Protein AF-A0A3P7Y028-F1 (afdb_monomer)

Secondary structure (DSSP, 8-state):
--------S--EEEEEEE--TTS---TT--S----HHHHH-S--SPPPEEEEEE--TTS------SSSEEEEEEEEE--B-----HHHHTTSTTHHHHB-EEEEEEEETTEEEEEEEE-BTTB-----TT-TT---S------PPTT------SSS----------TTT------TT------

Solvent-accessible surface area (backbone atoms only — not comparable to full-atom values): 12559 Å² total; per-residue (Å²): 128,88,88,64,77,42,71,97,65,101,61,51,73,76,47,73,49,75,57,54,82,93,54,77,58,59,93,43,48,77,86,68,91,62,58,64,55,80,76,70,44,79,88,61,99,67,80,48,72,51,74,44,75,50,78,56,96,90,54,83,88,76,85,73,79,44,60,77,64,50,77,77,44,82,48,79,42,86,56,47,47,56,64,71,52,67,80,47,41,78,70,37,82,19,46,72,66,49,14,20,28,39,37,36,32,29,44,34,97,91,43,81,44,78,50,74,52,66,29,21,56,97,49,41,76,62,81,47,88,92,44,80,83,62,78,54,76,67,82,86,83,77,84,76,58,96,85,61,86,90,79,84,79,95,63,96,84,87,86,86,90,84,82,90,71,61,81,92,75,67,76,83,92,73,59,92,91,60,88,82,76,94,128

Foldseek 3Di:
DPQDQAFPFPFDWPDKDFQDLVDNDPFQQPDDDDNVCVVFPPDDVDTDMDIDTDADVVTDPDGDHSGDWDFDDKDWDAADAAAPPPVVSVVDRNPQVRFTKMWTWTADPVGIDIDMDTHHDVRFADDDPVCNVDGTPDPDPPDDDVQDDPDDDPDDDDDDDDDDDDPVPDDDPDDPPDDDDRD

pLDDT: mean 76.85, std 17.97, range [31.28, 94.62]

Organism: NCBI:txid31246

Mean predicted aligned error: 11.72 Å

Nearest PDB structures (foldseek):
  7cnz-assembly2_G  TM=7.396E-01  e=1.948E-06  Escherichia coli K-12
  7cnz-assembly2_E  TM=7.375E-01  e=3.305E-06  Escherichia coli K-12
  6a78-assembly1_A  TM=4.111E-01  e=2.920E+00  Homo sapiens
  3gyx-assembly6_L  TM=2.305E-01  e=1.623E+00  Megalodesulfovibrio gigas
  4uow-assembly1_Z  TM=3.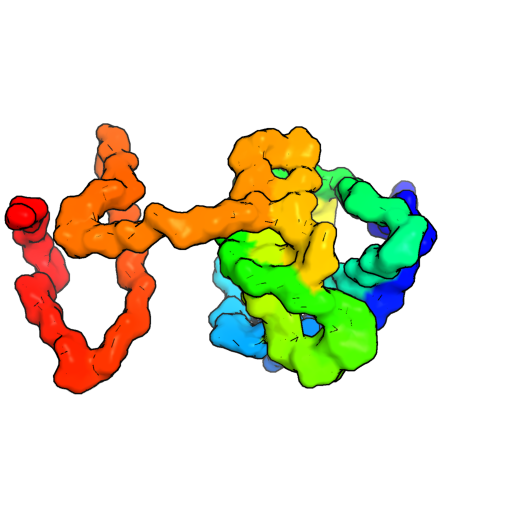861E-01  e=8.920E+00  Homo sapiens

InterPro domains:
  IPR003817 Phosphatidylserine decarboxylase-related [PF02666] (4-181)
  IPR003817 Phosphatidylserine decarboxylase-related [PTHR10067] (10-181)
  IPR033177 Phosphatidylserine decarboxylase, bacterial/eukaryotic [TIGR00163] (3-181)

Sequence (183 aa):
MKDILSIPFNNRILHCGPINSKNAVLEQIKGVRYSLDEFLGPKSDCTLYQCVIYLAPGDYHRFHSPVEWSPTVRRHFPGRLLSVRPNIAGRLPGLYTINERVVYLGEWDHGLMSFAAVGAFGVGNIHVNIDPTLITNKKEDNALQKGDELGCFRLGSTVVLVFEAPTNKLKWCVKPGQRVKLV

Radius of gyration: 20.13 Å; Cα contacts (8 Å, |Δi|>4): 208; chains: 1; bounding box: 44×40×62 Å

Structure (mmCIF, N/CA/C/O backbone):
data_AF-A0A3P7Y028-F1
#
_entry.id   AF-A0A3P7Y028-F1
#
loop_
_atom_site.group_PDB
_atom_site.id
_atom_site.type_symbol
_atom_site.label_atom_id
_atom_site.label_alt_id
_atom_site.label_comp_id
_atom_site.label_asym_id
_atom_site.label_entity_id
_atom_site.label_seq_id
_atom_site.pdbx_PDB_ins_code
_atom_site.Cartn_x
_atom_site.Cartn_y
_atom_site.Cartn_z
_atom_site.occupancy
_atom_site.B_iso_or_equiv
_atom_site.auth_seq_id
_atom_site.auth_comp_id
_atom_site.auth_asym_id
_atom_site.auth_atom_id
_atom_site.pdbx_PDB_model_num
ATOM 1 N N . MET A 1 1 ? -9.990 -7.873 29.769 1.00 36.53 1 MET A N 1
ATOM 2 C CA . MET A 1 1 ? -8.693 -8.475 29.383 1.00 36.53 1 MET A CA 1
ATOM 3 C C . MET A 1 1 ? -7.869 -7.330 28.807 1.00 36.53 1 MET A C 1
ATOM 5 O O . MET A 1 1 ? -8.483 -6.435 28.254 1.00 36.53 1 MET A O 1
ATOM 9 N N . LYS A 1 2 ? -6.562 -7.213 29.072 1.00 37.03 2 LYS A N 1
ATOM 10 C CA . LYS A 1 2 ? -5.799 -6.057 28.566 1.00 37.03 2 LYS A CA 1
ATOM 11 C C . LYS A 1 2 ? -5.524 -6.284 27.079 1.00 37.03 2 LYS A C 1
ATOM 13 O O . LYS A 1 2 ? -4.686 -7.125 26.768 1.00 37.03 2 LYS A O 1
ATOM 18 N N . ASP A 1 3 ? -6.210 -5.543 26.217 1.00 44.12 3 ASP A N 1
ATOM 19 C CA . ASP A 1 3 ? -6.027 -5.549 24.761 1.00 44.12 3 ASP A CA 1
ATOM 20 C C . ASP A 1 3 ? -4.687 -4.882 24.420 1.00 44.12 3 ASP A C 1
ATOM 22 O O . ASP A 1 3 ? -4.587 -3.708 24.066 1.00 44.12 3 ASP A O 1
ATOM 26 N N . ILE A 1 4 ? -3.601 -5.612 24.673 1.00 50.59 4 ILE A N 1
ATOM 27 C CA . ILE A 1 4 ? -2.238 -5.166 24.405 1.00 50.59 4 ILE A CA 1
ATOM 28 C C . ILE A 1 4 ? -1.924 -5.566 22.975 1.00 50.59 4 ILE A C 1
ATOM 30 O O . ILE A 1 4 ? -1.898 -6.753 22.654 1.00 50.59 4 ILE A O 1
ATOM 34 N N . LEU A 1 5 ? -1.632 -4.570 22.142 1.00 55.84 5 LEU A N 1
ATOM 35 C CA . LEU A 1 5 ? -1.036 -4.779 20.832 1.00 55.84 5 LEU A CA 1
ATOM 36 C C . LEU A 1 5 ? 0.274 -5.553 21.023 1.00 55.84 5 LEU A C 1
ATOM 38 O O . LEU A 1 5 ? 1.279 -5.006 21.485 1.00 55.84 5 LEU A O 1
ATOM 42 N N . SER A 1 6 ? 0.242 -6.854 20.750 1.00 53.09 6 SER A N 1
ATOM 43 C CA . SER A 1 6 ? 1.402 -7.713 20.929 1.00 53.09 6 SER A CA 1
ATOM 44 C C . SER A 1 6 ? 2.262 -7.595 19.680 1.00 53.09 6 SER A C 1
ATOM 46 O O . SER A 1 6 ? 1.819 -7.895 18.579 1.00 53.09 6 SER A O 1
ATOM 48 N N . ILE A 1 7 ? 3.488 -7.101 19.824 1.00 59.09 7 ILE A N 1
ATOM 49 C CA . ILE A 1 7 ? 4.490 -7.157 18.757 1.00 59.09 7 ILE A CA 1
ATOM 50 C C . ILE A 1 7 ? 5.332 -8.387 19.087 1.00 59.09 7 ILE A C 1
ATOM 52 O O . ILE A 1 7 ? 6.142 -8.309 20.009 1.00 59.09 7 ILE A O 1
ATOM 56 N N . PRO A 1 8 ? 5.144 -9.540 18.423 1.00 50.47 8 PRO A N 1
ATOM 57 C CA . PRO A 1 8 ? 5.687 -10.794 18.934 1.00 50.47 8 PRO A CA 1
ATOM 58 C C . PRO A 1 8 ? 7.193 -10.988 18.650 1.00 50.47 8 PRO A C 1
ATOM 60 O O . PRO A 1 8 ? 7.632 -12.119 18.473 1.00 50.47 8 PRO A O 1
ATOM 63 N N . PHE A 1 9 ? 8.003 -9.913 18.621 1.00 55.44 9 PHE A N 1
ATOM 64 C CA . PHE A 1 9 ? 9.429 -9.955 18.249 1.00 55.44 9 PHE A CA 1
ATOM 65 C C . PHE A 1 9 ? 10.316 -8.952 18.999 1.00 55.44 9 PHE A C 1
ATOM 67 O O . PHE A 1 9 ? 9.908 -7.828 19.285 1.00 55.44 9 PHE A O 1
ATOM 74 N N . ASN A 1 10 ? 11.585 -9.331 19.191 1.00 48.53 10 ASN A N 1
ATOM 75 C CA . ASN A 1 10 ? 12.669 -8.477 19.693 1.00 48.53 10 ASN A CA 1
ATOM 76 C C . ASN A 1 10 ? 13.228 -7.571 18.581 1.00 48.53 10 ASN A C 1
ATOM 78 O O . ASN A 1 10 ? 14.387 -7.699 18.199 1.00 48.53 10 ASN A O 1
ATOM 82 N N . ASN A 1 11 ? 12.403 -6.675 18.040 1.00 61.69 11 ASN A N 1
ATOM 83 C CA . ASN A 1 11 ? 12.810 -5.760 16.969 1.00 61.69 11 ASN A CA 1
ATOM 84 C C . ASN A 1 11 ? 12.888 -4.313 17.461 1.00 61.69 11 ASN A C 1
ATOM 86 O O . ASN A 1 11 ? 12.310 -3.937 18.484 1.00 61.69 11 ASN A O 1
ATOM 90 N N . ARG A 1 12 ? 13.580 -3.460 16.701 1.00 65.12 12 ARG A N 1
ATOM 91 C CA . ARG A 1 12 ? 13.717 -2.041 17.037 1.00 65.12 12 ARG A CA 1
ATOM 92 C C . ARG A 1 12 ? 12.499 -1.245 16.555 1.00 65.12 12 ARG A C 1
ATOM 94 O O . ARG A 1 12 ? 12.320 -1.043 15.353 1.00 65.12 12 ARG A O 1
ATOM 101 N N . ILE A 1 13 ? 11.704 -0.731 17.496 1.00 71.25 13 ILE A N 1
ATOM 102 C CA . ILE A 1 13 ? 10.678 0.287 17.219 1.00 71.25 13 ILE A CA 1
ATOM 103 C C . ILE A 1 13 ? 11.395 1.590 16.844 1.00 71.25 13 ILE A C 1
ATOM 105 O O . ILE A 1 13 ? 12.206 2.103 17.616 1.00 71.25 13 ILE A O 1
ATOM 109 N N . LEU A 1 14 ? 11.129 2.111 15.646 1.00 60.62 14 LEU A N 1
ATOM 110 C CA . LEU A 1 14 ? 11.665 3.396 15.191 1.00 60.62 14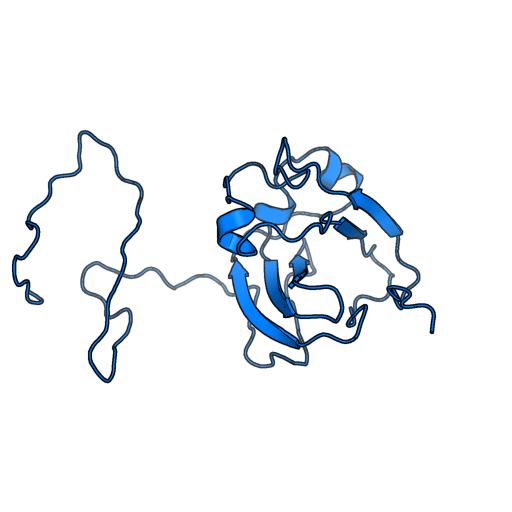 LEU A CA 1
ATOM 111 C C . LEU A 1 14 ? 10.782 4.566 15.620 1.00 60.62 14 LEU A C 1
ATOM 113 O O . LEU A 1 14 ? 11.299 5.620 15.978 1.00 60.62 14 LEU A O 1
ATOM 117 N N . HIS A 1 15 ? 9.463 4.382 15.571 1.00 63.94 15 HIS A N 1
ATOM 118 C CA . HIS A 1 15 ? 8.481 5.401 15.927 1.00 63.94 15 HIS A CA 1
ATOM 119 C C . HIS A 1 15 ? 7.173 4.739 16.372 1.00 63.94 15 HIS A C 1
ATOM 121 O O . HIS A 1 15 ? 6.751 3.763 15.754 1.00 63.94 15 HIS A O 1
ATOM 127 N N . CYS A 1 16 ? 6.526 5.278 17.407 1.00 73.62 16 CYS A N 1
ATOM 128 C CA . CYS A 1 16 ? 5.174 4.907 17.826 1.00 73.62 16 CYS A CA 1
ATOM 129 C C . CYS A 1 16 ? 4.465 6.138 18.408 1.00 73.62 16 CYS A C 1
ATOM 131 O O . CYS A 1 16 ? 5.048 6.831 19.244 1.00 73.62 16 CYS A O 1
ATOM 133 N N . GLY A 1 17 ? 3.236 6.427 17.980 1.00 70.38 17 GLY A N 1
ATOM 134 C CA . GLY A 1 17 ? 2.493 7.581 18.490 1.00 70.38 17 GLY A CA 1
ATOM 135 C C . GLY A 1 17 ? 1.242 7.946 17.687 1.00 70.38 17 GLY A C 1
ATOM 136 O O . GLY A 1 17 ? 0.980 7.336 16.645 1.00 70.38 17 GLY A O 1
ATOM 137 N N . PRO A 1 18 ? 0.452 8.919 18.181 1.00 67.44 18 PRO A N 1
ATOM 138 C CA . PRO A 1 18 ? -0.747 9.392 17.504 1.00 67.44 18 PRO A CA 1
ATOM 139 C C . PRO A 1 18 ? -0.407 10.200 16.240 1.00 67.44 18 PRO A C 1
ATOM 141 O O . PRO A 1 18 ? 0.552 10.972 16.217 1.00 67.44 18 PRO A O 1
ATOM 144 N N . ILE A 1 19 ? -1.226 10.072 15.199 1.00 63.94 19 ILE A N 1
ATOM 145 C CA . ILE A 1 19 ? -1.158 10.871 13.974 1.00 63.94 19 ILE A CA 1
ATOM 146 C C . ILE A 1 19 ? -1.961 12.154 14.199 1.00 63.94 19 ILE A C 1
ATOM 148 O O . ILE A 1 19 ? -3.142 12.116 14.540 1.00 63.94 19 ILE A O 1
ATOM 152 N N . ASN A 1 20 ? -1.330 13.309 13.996 1.00 57.78 20 ASN A N 1
ATOM 153 C CA . ASN A 1 20 ? -1.987 14.600 14.179 1.00 57.78 20 ASN A CA 1
ATOM 154 C C . ASN A 1 20 ? -2.985 14.882 13.040 1.00 57.78 20 ASN A C 1
ATOM 156 O O . ASN A 1 20 ? -2.590 15.153 11.908 1.00 57.78 20 ASN A O 1
ATOM 160 N N . SER A 1 21 ? -4.282 14.903 13.355 1.00 49.41 21 SER A N 1
ATOM 161 C CA . SER A 1 21 ? -5.381 15.104 12.398 1.00 49.41 21 SER A CA 1
ATOM 162 C C . SER A 1 21 ? -5.350 16.456 11.668 1.00 49.41 21 SER A C 1
ATOM 164 O O . SER A 1 21 ? -5.976 16.595 10.622 1.00 49.41 21 SER A O 1
ATOM 166 N N . LYS A 1 22 ? -4.624 17.463 12.182 1.00 43.38 22 LYS A N 1
ATOM 167 C CA . LYS A 1 22 ? -4.476 18.779 11.524 1.00 43.38 22 LYS A CA 1
ATOM 168 C C . LYS A 1 22 ? -3.434 18.781 10.403 1.00 43.38 22 LYS A C 1
ATOM 170 O O . LYS A 1 22 ? -3.479 19.648 9.540 1.00 43.38 22 LYS A O 1
ATOM 175 N N . ASN A 1 23 ? -2.533 17.801 10.404 1.00 44.84 23 ASN A N 1
ATOM 176 C CA . ASN A 1 23 ? -1.526 17.564 9.380 1.00 44.84 23 ASN A CA 1
ATOM 177 C C . ASN A 1 23 ? -1.505 16.058 9.124 1.00 44.84 23 ASN A C 1
ATOM 179 O O . ASN A 1 23 ? -0.619 15.391 9.647 1.00 44.84 23 ASN A O 1
ATOM 183 N N . ALA A 1 24 ? -2.472 15.539 8.354 1.00 45.28 24 ALA A N 1
ATOM 184 C CA . ALA A 1 24 ? -2.594 14.137 7.915 1.00 45.28 24 ALA A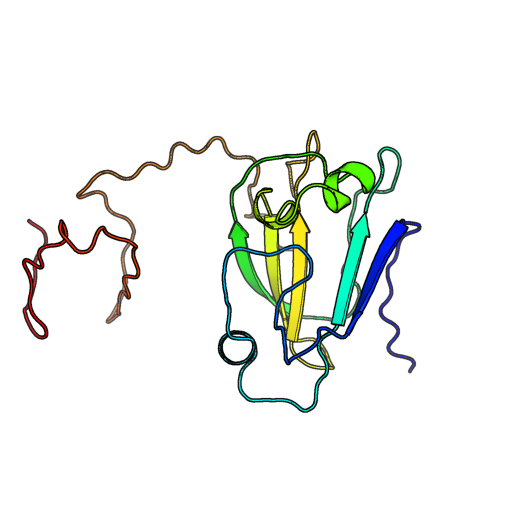 CA 1
ATOM 185 C C . ALA A 1 24 ? -1.411 13.674 7.027 1.00 45.28 24 ALA A C 1
ATOM 187 O O . ALA A 1 24 ? -1.563 13.104 5.950 1.00 45.28 24 ALA A O 1
ATOM 188 N N . VAL A 1 25 ? -0.201 13.994 7.460 1.00 41.12 25 VAL A N 1
ATOM 189 C CA . VAL A 1 25 ? 1.082 13.646 6.902 1.00 41.12 25 VAL A CA 1
ATOM 190 C C . VAL A 1 25 ? 1.561 12.509 7.783 1.00 41.12 25 VAL A C 1
ATOM 192 O O . VAL A 1 25 ? 2.031 12.732 8.896 1.00 41.12 25 VAL A O 1
ATOM 195 N N . LEU A 1 26 ? 1.427 11.284 7.282 1.00 50.31 26 LEU A N 1
ATOM 196 C CA . LEU A 1 26 ? 2.254 10.183 7.761 1.00 50.31 26 LEU A CA 1
ATOM 197 C C . LEU A 1 26 ? 3.698 10.671 7.637 1.00 50.31 26 LEU A C 1
ATOM 199 O O . LEU A 1 26 ? 4.139 11.013 6.532 1.00 50.31 26 LEU A O 1
ATOM 203 N N . GLU A 1 27 ? 4.399 10.823 8.761 1.00 46.31 27 GLU A N 1
ATOM 204 C CA . GLU A 1 27 ? 5.791 11.259 8.750 1.00 46.31 27 GLU A CA 1
ATOM 205 C C . GLU A 1 27 ? 6.561 10.301 7.827 1.00 46.31 27 GLU A C 1
ATOM 207 O O . GLU A 1 27 ? 6.694 9.116 8.107 1.00 46.31 27 GLU A O 1
ATOM 212 N N . GLN A 1 28 ? 7.006 10.836 6.682 1.00 37.22 28 GLN A N 1
ATOM 213 C CA . GLN A 1 28 ? 7.662 10.163 5.547 1.00 37.22 28 GLN A CA 1
ATOM 214 C C . GLN A 1 28 ? 6.811 9.629 4.378 1.00 37.22 28 GLN A C 1
ATOM 216 O O . GLN A 1 28 ? 7.367 8.958 3.516 1.00 37.22 28 GLN A O 1
ATOM 221 N N . ILE A 1 29 ? 5.545 10.015 4.218 1.00 36.56 29 ILE A N 1
ATOM 222 C CA . ILE A 1 29 ? 4.779 9.809 2.967 1.00 36.56 29 ILE A CA 1
ATOM 223 C C . ILE A 1 29 ? 4.408 11.180 2.385 1.00 36.56 29 ILE A C 1
ATOM 225 O O . ILE A 1 29 ? 3.250 11.585 2.341 1.00 36.56 29 ILE A O 1
ATOM 229 N N . LYS A 1 30 ? 5.413 11.961 1.966 1.00 32.62 30 LYS A N 1
ATOM 230 C CA . LYS A 1 30 ? 5.171 13.208 1.223 1.00 32.62 30 LYS A CA 1
ATOM 231 C C . LYS A 1 30 ? 5.001 12.878 -0.257 1.00 32.62 30 LYS A C 1
ATOM 233 O O . LYS A 1 30 ? 5.988 12.658 -0.948 1.00 32.62 30 LYS A O 1
ATOM 238 N N . GLY A 1 31 ? 3.756 12.868 -0.729 1.00 31.28 31 GLY A N 1
ATOM 239 C CA . GLY A 1 31 ? 3.468 12.832 -2.165 1.00 31.28 31 GLY A CA 1
ATOM 240 C C . GLY A 1 31 ? 1.995 12.696 -2.538 1.00 31.28 31 GLY A C 1
ATOM 241 O O . GLY A 1 31 ? 1.594 13.218 -3.568 1.00 31.28 31 GLY A O 1
ATOM 242 N N . VAL A 1 32 ? 1.168 12.077 -1.691 1.00 32.38 32 VAL A N 1
ATOM 243 C CA . VAL A 1 32 ? -0.275 11.963 -1.941 1.00 32.38 32 VAL A CA 1
ATOM 244 C C . VAL A 1 32 ? -1.030 12.452 -0.715 1.00 32.38 32 VAL A C 1
ATOM 246 O O . VAL A 1 32 ? -0.845 11.937 0.386 1.00 32.38 32 VAL A O 1
ATOM 249 N N . ARG A 1 33 ? -1.852 13.486 -0.902 1.00 34.97 33 ARG A N 1
ATOM 250 C CA . ARG A 1 33 ? -2.823 13.931 0.097 1.00 34.97 33 ARG A CA 1
ATOM 251 C C . ARG A 1 33 ? -3.999 12.963 0.018 1.00 34.97 33 ARG A C 1
ATOM 253 O O . ARG A 1 33 ? -4.769 13.046 -0.928 1.00 34.97 33 ARG A O 1
ATOM 260 N N . TYR A 1 34 ? -4.120 12.043 0.968 1.00 37.78 34 TYR A N 1
ATOM 261 C CA . TYR A 1 34 ? -5.385 11.347 1.181 1.00 37.78 34 TYR A CA 1
ATOM 262 C C . TYR A 1 34 ? -6.153 12.097 2.260 1.00 37.78 34 TYR A C 1
ATOM 264 O O . TYR A 1 34 ? -5.586 12.435 3.302 1.00 37.78 34 TYR A O 1
ATOM 272 N N . SER A 1 35 ? -7.434 12.360 2.016 1.00 41.62 35 SER A N 1
ATOM 273 C CA . SER A 1 35 ? -8.337 12.667 3.113 1.00 41.62 35 SER A CA 1
ATOM 274 C C . SER A 1 35 ? -8.475 11.396 3.950 1.00 41.62 35 SER A C 1
ATOM 276 O O . SER A 1 35 ? -8.920 10.366 3.445 1.00 41.62 35 SER A O 1
ATOM 278 N N . LEU A 1 36 ? -8.060 11.443 5.218 1.00 47.25 36 LEU A N 1
ATOM 279 C CA . LEU A 1 36 ? -8.308 10.352 6.166 1.00 47.25 36 LEU A CA 1
ATOM 280 C C . LEU A 1 36 ? -9.808 10.029 6.251 1.00 47.25 36 LEU A C 1
ATOM 282 O O . LEU A 1 36 ? -10.155 8.864 6.415 1.00 47.25 36 LEU A O 1
ATOM 286 N N . ASP A 1 37 ? -10.673 11.024 6.028 1.00 39.94 37 ASP A N 1
ATOM 287 C CA . ASP A 1 37 ? -12.131 10.868 6.011 1.00 39.94 37 ASP A CA 1
ATOM 288 C C . ASP A 1 37 ? -12.620 10.019 4.814 1.00 39.94 37 ASP A C 1
ATOM 290 O O . ASP A 1 37 ? -13.575 9.259 4.943 1.00 39.94 37 ASP A O 1
ATOM 294 N N . GLU A 1 38 ? -11.951 10.086 3.653 1.00 41.47 38 GLU A N 1
ATOM 295 C CA . GLU A 1 38 ? -12.267 9.235 2.484 1.00 41.47 38 GLU A CA 1
ATOM 296 C C . GLU A 1 38 ? -11.749 7.801 2.641 1.00 41.47 38 GLU A C 1
ATOM 298 O O . GLU A 1 38 ? -12.259 6.877 2.009 1.00 41.47 38 GLU A O 1
ATOM 303 N N . PHE A 1 39 ? -10.716 7.609 3.460 1.00 40.00 39 PHE A N 1
ATOM 304 C CA . PHE A 1 39 ? -10.106 6.305 3.682 1.00 40.00 39 PHE A CA 1
ATOM 305 C C . PHE A 1 39 ? -10.745 5.534 4.839 1.00 40.00 39 PHE A C 1
ATOM 307 O O . PHE A 1 39 ? -10.780 4.306 4.797 1.00 40.00 39 PHE A O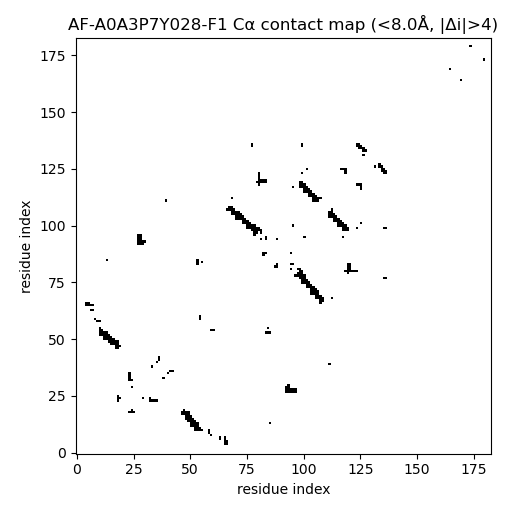 1
ATOM 314 N N . LEU A 1 40 ? -11.228 6.248 5.859 1.00 47.12 40 LEU A N 1
ATOM 315 C CA . LEU A 1 40 ? -11.692 5.669 7.119 1.00 47.12 40 LEU A CA 1
ATOM 316 C C . LEU A 1 40 ? -13.199 5.830 7.370 1.00 47.12 40 LEU A C 1
ATOM 318 O O . LEU A 1 40 ? -13.712 5.255 8.326 1.00 47.12 40 LEU A O 1
ATOM 322 N N . GLY A 1 41 ? -13.917 6.572 6.521 1.00 39.81 41 GLY A N 1
ATOM 323 C CA . GLY A 1 41 ? -15.326 6.891 6.750 1.00 39.81 41 GLY A CA 1
ATOM 324 C C . GLY A 1 41 ? -15.517 8.034 7.762 1.00 39.81 41 GLY A C 1
ATOM 325 O O . GLY A 1 41 ? -14.545 8.659 8.193 1.00 39.81 41 GLY A O 1
ATOM 326 N N . PRO A 1 42 ? -16.775 8.378 8.105 1.00 41.28 42 PRO A N 1
ATOM 327 C CA . PRO A 1 42 ? -17.080 9.537 8.940 1.00 41.28 42 PRO A CA 1
ATOM 328 C C . PRO A 1 42 ? -16.395 9.450 10.307 1.00 41.28 42 PRO A C 1
ATOM 330 O O . PRO A 1 42 ? -16.321 8.378 10.900 1.00 41.28 42 PRO A O 1
ATOM 333 N N . LYS A 1 43 ? -15.928 10.610 10.791 1.00 48.06 43 LYS A N 1
ATOM 334 C CA . LYS A 1 43 ? -15.232 10.816 12.071 1.00 48.06 43 LYS A CA 1
ATOM 335 C C . LYS A 1 43 ? -15.769 9.929 13.200 1.00 48.06 43 LYS A C 1
ATOM 337 O O . LYS A 1 43 ? -16.743 10.274 13.863 1.00 48.06 43 LYS A O 1
ATOM 342 N N . SER A 1 44 ? -15.069 8.835 13.461 1.00 52.09 44 SER A N 1
ATOM 343 C CA . SER A 1 44 ? -15.035 8.208 14.776 1.00 52.09 44 SER A CA 1
ATOM 344 C C . SER A 1 44 ? -14.215 9.093 15.720 1.00 52.09 44 SER A C 1
ATOM 346 O O . SER A 1 44 ? -13.210 9.655 15.280 1.00 52.09 44 SER A O 1
ATOM 348 N N . ASP A 1 45 ? -14.544 9.152 17.013 1.00 58.75 45 ASP A N 1
ATOM 349 C CA . ASP A 1 45 ? -13.728 9.786 18.076 1.00 58.75 45 ASP A CA 1
ATOM 350 C C . ASP A 1 45 ? -12.355 9.097 18.302 1.00 58.75 45 ASP A C 1
ATOM 352 O O . ASP A 1 45 ? -11.715 9.221 19.347 1.00 58.75 45 ASP A O 1
ATOM 356 N N . CYS A 1 46 ? -11.875 8.342 17.316 1.00 60.94 46 CYS A N 1
ATOM 357 C CA . CYS A 1 46 ? -10.657 7.560 17.366 1.00 60.94 46 CYS A CA 1
ATOM 358 C C . CYS A 1 46 ? -9.455 8.409 16.944 1.00 60.94 46 CYS A C 1
ATOM 360 O O . CYS A 1 46 ? -9.415 9.006 15.867 1.00 60.94 46 CYS A O 1
ATOM 362 N N . THR A 1 47 ? -8.427 8.415 17.790 1.00 68.88 47 THR A N 1
ATOM 363 C CA . THR A 1 47 ? -7.099 8.899 17.407 1.00 68.88 47 THR A CA 1
ATOM 364 C C . THR A 1 47 ? -6.407 7.814 16.594 1.00 68.88 47 THR A C 1
ATOM 366 O O . THR A 1 47 ? -6.385 6.654 16.997 1.00 68.88 47 THR A O 1
ATOM 369 N N . LEU A 1 48 ? -5.830 8.179 15.452 1.00 72.44 48 LEU A N 1
ATOM 370 C CA . LEU A 1 48 ? -5.028 7.244 14.671 1.00 72.44 48 LEU A CA 1
ATOM 371 C C . LEU A 1 48 ? -3.650 7.104 15.286 1.00 72.44 48 LEU A C 1
ATOM 373 O O . LEU A 1 48 ? -3.061 8.098 15.692 1.00 72.44 48 LEU A O 1
ATOM 377 N N . TYR A 1 49 ? -3.116 5.892 15.286 1.00 79.44 49 TYR A N 1
ATOM 378 C CA . TYR A 1 49 ? -1.766 5.609 15.750 1.00 79.44 49 TYR A CA 1
ATOM 379 C C . TYR A 1 49 ? -0.958 4.973 14.628 1.00 79.44 49 TYR A C 1
ATOM 381 O O . TYR A 1 49 ? -1.493 4.250 13.788 1.00 79.44 49 TYR A O 1
ATOM 389 N N . GLN A 1 50 ? 0.344 5.227 14.632 1.00 80.44 50 GLN A N 1
ATOM 390 C CA . GLN A 1 50 ? 1.295 4.552 13.758 1.00 80.44 50 GLN A CA 1
ATOM 391 C C . GLN A 1 50 ? 2.402 3.906 14.584 1.00 80.44 50 GLN A C 1
ATOM 393 O O . GLN A 1 50 ? 2.806 4.442 15.613 1.00 80.44 50 GLN A O 1
ATOM 398 N N . CYS A 1 51 ? 2.914 2.776 14.100 1.00 82.50 51 CYS A N 1
ATOM 399 C CA . CYS A 1 51 ? 4.104 2.122 14.625 1.00 82.50 51 CYS A CA 1
ATOM 400 C C . CYS A 1 51 ? 4.987 1.693 13.450 1.00 82.50 51 CYS A C 1
ATOM 402 O O . CYS A 1 51 ? 4.528 0.990 12.550 1.00 82.50 51 CYS A O 1
ATOM 404 N N . VAL A 1 52 ? 6.245 2.129 13.448 1.00 83.69 52 VAL A N 1
ATOM 405 C CA . VAL A 1 52 ? 7.234 1.770 12.425 1.00 83.69 52 VAL A CA 1
ATOM 406 C C . VAL A 1 52 ? 8.294 0.890 13.069 1.00 83.69 52 VAL A C 1
ATOM 408 O O . VAL A 1 52 ? 8.989 1.317 13.992 1.00 83.69 52 VAL A O 1
ATOM 411 N N . ILE A 1 53 ? 8.428 -0.335 12.567 1.00 85.50 53 ILE A N 1
ATOM 412 C CA . ILE A 1 53 ? 9.359 -1.343 13.081 1.00 85.50 53 ILE A CA 1
ATOM 413 C C . ILE A 1 53 ? 10.419 -1.605 12.015 1.00 85.50 53 ILE A C 1
ATOM 415 O O . ILE A 1 53 ? 10.093 -1.886 10.863 1.00 85.50 53 ILE A O 1
ATOM 419 N N . TYR A 1 54 ? 11.691 -1.515 12.398 1.00 88.06 54 TYR A N 1
ATOM 420 C CA . TYR A 1 54 ? 12.811 -1.854 11.526 1.00 88.06 54 TYR A CA 1
ATOM 421 C C . TYR A 1 54 ? 13.394 -3.210 11.909 1.00 88.06 54 TYR A C 1
ATOM 423 O O . TYR A 1 54 ? 13.699 -3.447 13.078 1.00 88.06 54 TYR A O 1
ATOM 431 N N . LEU A 1 55 ? 13.557 -4.065 10.898 1.00 87.56 55 LEU A N 1
ATOM 432 C CA . LEU A 1 55 ? 14.169 -5.388 10.996 1.00 87.56 55 LEU A CA 1
ATOM 433 C C . LEU A 1 55 ? 15.605 -5.279 10.473 1.00 87.56 55 LEU A C 1
ATOM 435 O O . LEU A 1 55 ? 15.824 -5.046 9.281 1.00 87.56 55 LEU A O 1
ATOM 439 N N . ALA A 1 56 ? 16.587 -5.349 11.367 1.00 86.88 56 ALA A N 1
ATOM 440 C CA . ALA A 1 56 ? 17.997 -5.291 11.018 1.00 86.88 56 ALA A CA 1
ATOM 441 C C . ALA A 1 56 ? 18.483 -6.632 10.443 1.00 86.88 56 ALA A C 1
ATOM 443 O O . ALA A 1 56 ? 17.936 -7.684 10.768 1.00 86.88 56 ALA A O 1
ATOM 444 N N . PRO A 1 57 ? 19.553 -6.641 9.625 1.00 85.25 57 PRO A N 1
ATOM 445 C CA . PRO A 1 57 ? 20.187 -7.888 9.207 1.00 85.25 57 PRO A CA 1
ATOM 446 C C . PRO A 1 57 ? 20.582 -8.739 10.423 1.00 85.25 57 PRO A C 1
ATOM 448 O O . PRO A 1 57 ? 21.320 -8.266 11.284 1.00 85.25 57 PRO A O 1
ATOM 451 N N . GLY A 1 58 ? 20.097 -9.982 10.474 1.00 82.81 58 GLY A N 1
ATOM 452 C CA . GLY A 1 58 ? 20.268 -10.889 11.617 1.00 82.81 58 GLY A CA 1
ATOM 453 C C . GLY A 1 58 ? 19.028 -11.035 12.507 1.00 82.81 58 GLY A C 1
ATOM 454 O O . GLY A 1 58 ? 18.938 -12.022 13.233 1.00 82.81 58 GLY A O 1
ATOM 455 N N . ASP A 1 59 ? 18.054 -10.126 12.406 1.00 88.06 59 ASP A N 1
ATOM 456 C CA . ASP A 1 59 ? 16.792 -10.228 13.145 1.00 88.06 59 ASP A CA 1
ATOM 457 C C . ASP A 1 59 ? 15.894 -11.345 12.586 1.00 88.06 59 ASP A C 1
ATOM 459 O O . ASP A 1 59 ? 16.111 -11.898 11.501 1.00 88.06 59 ASP A O 1
ATOM 463 N N . TYR A 1 60 ? 14.825 -11.666 13.309 1.00 86.94 60 TYR A N 1
ATOM 464 C CA . TYR A 1 60 ? 13.776 -12.536 12.794 1.00 86.94 60 TYR A CA 1
ATOM 465 C C . TYR A 1 60 ? 12.903 -11.776 11.781 1.00 86.94 60 TYR A C 1
ATOM 467 O O . TYR A 1 60 ? 12.197 -10.833 12.129 1.00 86.94 60 TYR A O 1
ATOM 475 N N . HIS A 1 61 ? 12.950 -12.194 10.512 1.00 88.81 61 HIS A N 1
ATOM 476 C CA . HIS A 1 61 ? 12.326 -11.482 9.384 1.00 88.81 61 HIS A CA 1
ATOM 477 C C . HIS A 1 61 ? 10.907 -11.955 9.035 1.00 88.81 61 HIS A C 1
ATOM 479 O O . HIS A 1 61 ? 10.401 -11.636 7.958 1.00 88.81 61 HIS A O 1
ATOM 485 N N . ARG A 1 62 ? 10.244 -12.718 9.912 1.00 89.81 62 ARG A N 1
ATOM 486 C CA . ARG A 1 62 ? 8.808 -12.986 9.751 1.00 89.81 62 ARG A CA 1
ATOM 487 C C . ARG A 1 62 ? 8.020 -12.000 10.597 1.00 89.81 62 ARG A C 1
ATOM 489 O O . ARG A 1 62 ? 8.409 -11.673 11.712 1.00 89.81 62 ARG A O 1
ATOM 496 N N . PHE A 1 63 ? 6.904 -11.543 10.054 1.00 90.12 63 PHE A N 1
ATOM 497 C CA . PHE A 1 63 ? 5.973 -10.649 10.727 1.00 90.12 63 PHE A CA 1
ATOM 498 C C . PHE A 1 63 ? 4.649 -11.371 10.941 1.00 90.12 63 PHE A C 1
ATOM 500 O O . PHE A 1 63 ? 4.292 -12.290 10.205 1.00 90.12 63 PHE A O 1
ATOM 507 N N . HIS A 1 64 ? 3.956 -10.988 12.003 1.00 91.88 64 HIS A N 1
ATOM 508 C CA . HIS A 1 64 ? 2.747 -11.650 12.463 1.00 91.88 64 HIS A CA 1
ATOM 509 C C . HIS A 1 64 ? 1.697 -10.595 12.781 1.00 91.88 64 HIS A C 1
ATOM 511 O O . HIS A 1 64 ? 2.020 -9.421 12.982 1.00 91.88 64 HIS A O 1
ATOM 517 N N . SER A 1 65 ? 0.446 -11.036 12.819 1.00 92.50 65 SER A N 1
ATOM 518 C CA . SER A 1 65 ? -0.659 -10.177 13.205 1.00 92.50 65 SER A CA 1
ATOM 519 C C . SER A 1 65 ? -0.446 -9.634 14.622 1.00 92.50 65 SER A C 1
ATOM 521 O O . SER A 1 65 ? -0.185 -10.436 15.520 1.00 92.50 65 SER A O 1
ATOM 523 N N . PRO A 1 66 ? -0.534 -8.310 14.845 1.00 90.00 66 PRO A N 1
ATOM 524 C CA . PRO A 1 66 ? -0.303 -7.740 16.168 1.00 90.00 66 PRO A CA 1
ATOM 525 C C . PRO A 1 66 ? -1.525 -7.854 17.099 1.00 90.00 66 PRO A C 1
ATOM 527 O O . PRO A 1 66 ? -1.394 -7.738 18.319 1.00 90.00 66 PRO A O 1
ATOM 530 N N . VAL A 1 67 ? -2.703 -8.080 16.511 1.00 91.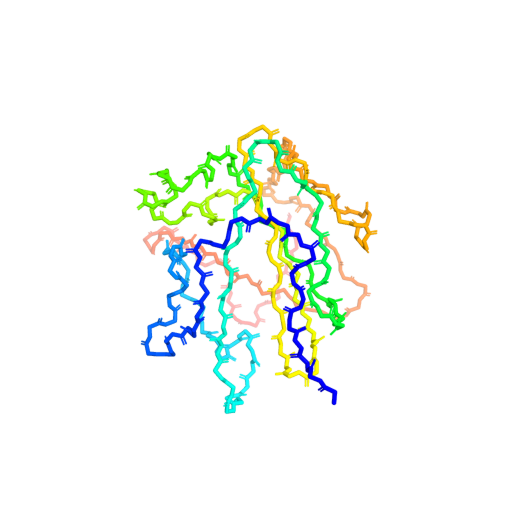56 67 VAL A N 1
ATOM 531 C CA . VAL A 1 67 ? -4.013 -8.249 17.159 1.00 91.56 67 VAL A CA 1
ATOM 532 C C . VAL A 1 67 ? -4.857 -9.249 16.361 1.00 91.56 67 VAL A C 1
ATOM 534 O O . VAL A 1 67 ? -4.454 -9.675 15.275 1.00 91.56 67 VAL A O 1
ATOM 537 N N . GLU A 1 68 ? -6.035 -9.601 16.863 1.00 94.06 68 GLU A N 1
ATOM 538 C CA . GLU A 1 68 ? -7.079 -10.223 16.047 1.00 94.06 68 GLU A CA 1
ATOM 539 C C . GLU A 1 68 ? -7.720 -9.161 15.139 1.00 94.06 68 GLU A C 1
ATOM 541 O O . GLU A 1 68 ? -8.114 -8.091 15.599 1.00 94.06 68 GLU A O 1
ATOM 546 N N . TRP A 1 69 ? -7.737 -9.411 13.829 1.00 93.88 69 TRP A N 1
ATOM 547 C CA . TRP A 1 69 ? -8.323 -8.515 12.827 1.00 93.88 69 TRP A CA 1
ATOM 548 C C . TRP A 1 69 ? -8.565 -9.269 11.519 1.00 93.88 69 TRP A C 1
ATOM 550 O O . TRP A 1 69 ? -7.976 -10.327 11.278 1.00 93.88 69 TRP A O 1
ATOM 560 N N . SER A 1 70 ? -9.414 -8.709 10.661 1.00 92.50 70 SER A N 1
ATOM 561 C CA . SER A 1 70 ? -9.795 -9.303 9.377 1.00 92.50 70 SER A CA 1
ATOM 562 C C . SER A 1 70 ? -9.402 -8.394 8.209 1.00 92.50 70 SER A C 1
ATOM 564 O O . SER A 1 70 ? -10.114 -7.428 7.927 1.00 92.50 70 SER A O 1
ATOM 566 N N . PRO A 1 71 ? -8.292 -8.678 7.500 1.00 92.12 71 PRO A N 1
ATOM 567 C CA . PRO A 1 71 ? -7.934 -7.970 6.275 1.00 92.12 71 PRO A CA 1
ATOM 568 C C . PRO A 1 71 ? -8.978 -8.203 5.176 1.00 92.12 71 PRO A C 1
ATOM 570 O O . PRO A 1 71 ? -9.248 -9.340 4.800 1.00 92.12 71 PRO A O 1
ATOM 573 N N . THR A 1 72 ? -9.530 -7.129 4.620 1.00 87.56 72 THR A N 1
ATOM 574 C CA . THR A 1 72 ? -10.551 -7.165 3.559 1.00 87.56 72 THR A CA 1
ATOM 575 C C . THR A 1 72 ? -10.045 -6.618 2.228 1.00 87.56 72 THR A C 1
ATOM 577 O O . THR A 1 72 ? -10.562 -6.980 1.172 1.00 87.56 72 THR A O 1
ATOM 580 N N . VAL A 1 73 ? -9.015 -5.766 2.242 1.00 87.50 73 VAL A N 1
ATOM 581 C CA . VAL A 1 73 ? -8.469 -5.132 1.035 1.00 87.50 73 VAL A CA 1
ATOM 582 C C . VAL A 1 73 ? -6.952 -5.269 0.989 1.00 87.50 73 VAL A C 1
ATOM 584 O O . VAL A 1 73 ? -6.256 -4.900 1.933 1.00 87.50 73 VAL A O 1
ATOM 587 N N . ARG A 1 74 ? -6.430 -5.714 -0.161 1.00 90.50 74 ARG A N 1
ATOM 588 C CA . ARG A 1 74 ? -4.994 -5.767 -0.472 1.00 90.50 74 ARG A CA 1
ATOM 589 C C . ARG A 1 74 ? -4.625 -4.746 -1.545 1.00 90.50 74 ARG A C 1
ATOM 591 O O . ARG A 1 74 ? -5.076 -4.837 -2.690 1.00 90.50 74 ARG A O 1
ATOM 598 N N . ARG A 1 75 ? -3.710 -3.831 -1.226 1.00 86.38 75 ARG A N 1
ATOM 599 C CA . ARG A 1 75 ? -3.099 -2.893 -2.181 1.00 86.38 75 ARG A CA 1
ATOM 600 C C . ARG A 1 75 ? -1.614 -3.201 -2.344 1.00 86.38 75 ARG A C 1
ATOM 602 O O . ARG A 1 75 ? -0.859 -3.141 -1.380 1.00 86.38 75 ARG A O 1
ATOM 609 N N . HIS A 1 76 ? -1.195 -3.507 -3.567 1.00 88.94 76 HIS A N 1
ATOM 610 C CA . HIS A 1 76 ? 0.214 -3.691 -3.919 1.00 88.94 76 HIS A CA 1
ATOM 611 C C . HIS A 1 76 ? 0.700 -2.448 -4.655 1.00 88.94 76 HIS A C 1
ATOM 613 O O . HIS A 1 76 ? 0.077 -2.010 -5.620 1.00 88.94 76 HIS A O 1
ATOM 619 N N . PHE A 1 77 ? 1.787 -1.869 -4.160 1.00 86.62 77 PHE A N 1
ATOM 620 C CA . PHE A 1 77 ? 2.434 -0.708 -4.744 1.00 86.62 77 PHE A CA 1
ATOM 621 C C . PHE A 1 77 ? 3.821 -1.142 -5.220 1.00 86.62 77 PHE A C 1
ATOM 623 O O . PHE A 1 77 ? 4.708 -1.302 -4.374 1.00 86.62 77 PHE A O 1
ATOM 630 N N . PRO A 1 78 ? 4.023 -1.360 -6.530 1.00 87.31 78 PRO A N 1
ATOM 631 C CA . PRO A 1 78 ? 5.356 -1.600 -7.059 1.00 87.31 78 PRO A CA 1
ATOM 632 C C . PRO A 1 78 ? 6.244 -0.371 -6.830 1.00 87.31 78 PRO A C 1
ATOM 634 O O . PRO A 1 78 ? 5.763 0.758 -6.700 1.00 87.31 78 PRO A O 1
ATOM 637 N N . GLY A 1 79 ? 7.553 -0.587 -6.733 1.00 87.44 79 GLY A N 1
ATOM 638 C CA . GLY A 1 79 ? 8.491 0.472 -6.382 1.00 87.44 79 GLY A CA 1
ATOM 639 C C . GLY A 1 79 ? 9.945 0.026 -6.437 1.00 87.44 79 GLY A C 1
ATOM 640 O O . GLY A 1 79 ? 10.288 -1.017 -6.988 1.00 87.44 79 GLY A O 1
ATOM 641 N N . ARG A 1 80 ? 10.834 0.851 -5.885 1.00 90.31 80 ARG A N 1
ATOM 642 C CA . ARG A 1 80 ? 12.263 0.531 -5.752 1.00 90.31 80 ARG A CA 1
ATOM 643 C C . ARG A 1 80 ? 12.503 -0.372 -4.535 1.00 90.31 80 ARG A C 1
ATOM 645 O O . ARG A 1 80 ? 11.601 -0.670 -3.765 1.00 90.31 80 ARG A O 1
ATOM 652 N N . LEU A 1 81 ? 13.748 -0.785 -4.333 1.00 92.38 81 LEU A N 1
ATOM 653 C CA . LEU A 1 81 ? 14.178 -1.523 -3.143 1.00 92.38 81 LEU A CA 1
ATOM 654 C C . LEU A 1 81 ? 15.366 -0.797 -2.507 1.00 92.38 81 LEU A C 1
ATOM 656 O O . LEU A 1 81 ? 16.484 -1.305 -2.467 1.00 92.38 81 LEU A O 1
ATOM 660 N N . LEU A 1 82 ? 15.143 0.442 -2.063 1.00 92.44 82 LEU A N 1
ATOM 661 C CA . LEU A 1 82 ? 16.152 1.234 -1.362 1.00 92.44 82 LEU A CA 1
ATOM 662 C C . LEU A 1 82 ? 16.356 0.699 0.062 1.00 92.44 82 LEU A C 1
ATOM 664 O O . LEU A 1 82 ? 15.493 0.032 0.633 1.00 92.44 82 LEU A O 1
ATOM 668 N N . SER A 1 83 ? 17.512 0.985 0.657 1.00 92.00 83 SER A N 1
ATOM 669 C CA . SER A 1 83 ? 17.812 0.547 2.022 1.00 92.00 83 SER A CA 1
ATOM 670 C C . SER A 1 83 ? 16.987 1.317 3.057 1.00 92.00 83 SER A C 1
ATOM 672 O O . SER A 1 83 ? 17.105 2.533 3.164 1.00 92.00 83 SER A O 1
ATOM 674 N N . VAL A 1 84 ? 16.258 0.589 3.903 1.00 87.88 84 VAL A N 1
ATOM 675 C CA . VAL A 1 84 ? 15.420 1.129 4.992 1.00 87.88 84 VAL A CA 1
ATOM 676 C C . VAL A 1 84 ? 16.172 1.326 6.318 1.00 87.88 84 VAL A C 1
ATOM 678 O O . VAL A 1 84 ? 15.553 1.624 7.336 1.00 87.88 84 VAL A O 1
ATOM 681 N N . ARG A 1 85 ? 17.507 1.162 6.337 1.00 88.19 85 ARG A N 1
ATOM 682 C CA . ARG A 1 85 ? 18.338 1.407 7.535 1.00 88.19 85 ARG A CA 1
ATOM 683 C C . ARG A 1 85 ? 18.004 2.777 8.153 1.00 88.19 85 ARG A C 1
ATOM 685 O O . ARG A 1 85 ? 17.935 3.745 7.392 1.00 88.19 85 ARG A O 1
ATOM 692 N N . P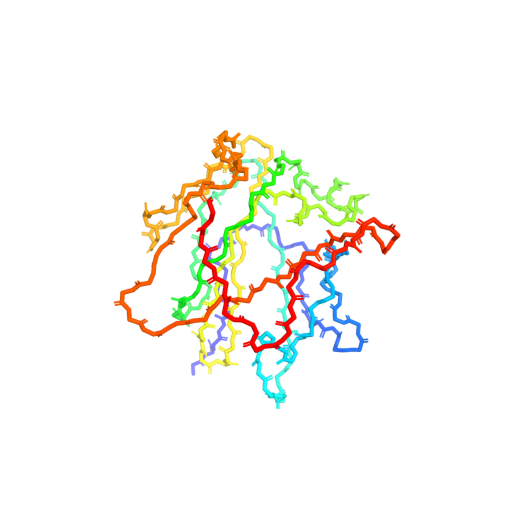RO A 1 86 ? 17.910 2.915 9.491 1.00 85.38 86 PRO A N 1
ATOM 693 C CA . PRO A 1 86 ? 17.445 4.149 10.138 1.00 85.38 86 PRO A CA 1
ATOM 694 C C . PRO A 1 86 ? 18.181 5.420 9.693 1.00 85.38 86 PRO A C 1
ATOM 696 O O . PRO A 1 86 ? 17.549 6.437 9.423 1.00 85.38 86 PRO A O 1
ATOM 699 N N . ASN A 1 87 ? 19.505 5.345 9.516 1.00 82.75 87 ASN A N 1
ATOM 700 C CA . ASN A 1 87 ? 20.312 6.482 9.054 1.00 82.75 87 ASN A CA 1
ATOM 701 C C . ASN A 1 87 ? 19.952 6.948 7.631 1.00 82.75 87 ASN A C 1
ATOM 703 O O . ASN A 1 87 ? 20.124 8.121 7.315 1.00 82.75 87 ASN A O 1
ATOM 707 N N . ILE A 1 88 ? 19.491 6.038 6.767 1.00 80.75 88 ILE A N 1
ATOM 708 C CA . ILE A 1 88 ? 19.069 6.343 5.394 1.00 80.75 88 ILE A CA 1
ATOM 709 C C . ILE A 1 88 ? 17.606 6.784 5.395 1.00 80.75 88 ILE A C 1
ATOM 711 O O . ILE A 1 88 ? 17.295 7.824 4.821 1.00 80.75 88 ILE A O 1
ATOM 715 N N . ALA A 1 89 ? 16.734 6.053 6.097 1.00 78.12 89 ALA A N 1
ATOM 716 C CA . ALA A 1 89 ? 15.325 6.405 6.246 1.00 78.12 89 ALA A CA 1
ATOM 717 C C . ALA A 1 89 ? 15.158 7.826 6.799 1.00 78.12 89 ALA A C 1
ATOM 719 O O . ALA A 1 89 ? 14.431 8.620 6.218 1.00 78.12 89 ALA A O 1
ATOM 720 N N . GLY A 1 90 ? 15.913 8.209 7.833 1.00 75.81 90 GLY A N 1
ATOM 721 C CA . GLY A 1 90 ? 15.876 9.567 8.386 1.00 75.81 90 GLY A CA 1
ATOM 722 C C . GLY A 1 90 ? 16.342 10.672 7.425 1.00 75.81 90 GLY A C 1
ATOM 723 O O . GLY A 1 90 ? 15.993 11.831 7.626 1.00 75.81 90 GLY A O 1
ATOM 724 N N . ARG A 1 91 ? 17.106 10.338 6.374 1.00 77.56 91 ARG A N 1
ATOM 725 C CA . ARG A 1 91 ? 17.642 11.299 5.390 1.00 77.56 91 ARG A CA 1
ATOM 726 C C . ARG A 1 91 ? 16.837 11.378 4.096 1.00 77.56 91 ARG A C 1
ATOM 728 O O . ARG A 1 91 ? 17.001 12.351 3.366 1.00 77.56 91 ARG A O 1
ATOM 735 N N . LEU A 1 92 ? 16.005 10.380 3.798 1.00 74.31 92 LEU A N 1
ATOM 736 C CA . LEU A 1 92 ? 15.228 10.311 2.562 1.00 74.31 92 LEU A CA 1
ATOM 737 C C . LEU A 1 92 ? 13.724 10.398 2.870 1.00 74.31 92 LEU A C 1
ATOM 739 O O . LEU A 1 92 ? 13.080 9.375 3.120 1.00 74.31 92 LEU A O 1
ATOM 743 N N . PRO A 1 93 ? 13.131 11.606 2.840 1.00 74.12 93 PRO A N 1
ATOM 744 C CA . PRO A 1 93 ? 11.686 11.760 2.953 1.00 74.12 93 PRO A CA 1
ATOM 745 C C . PRO A 1 93 ? 10.983 10.955 1.858 1.00 74.12 93 PRO A C 1
ATOM 747 O O . PRO A 1 93 ? 11.399 10.999 0.703 1.00 74.12 93 PRO A O 1
ATOM 750 N N . GLY A 1 94 ? 9.914 10.233 2.194 1.00 74.69 94 GLY A N 1
ATOM 751 C CA . GLY A 1 94 ? 9.209 9.430 1.193 1.00 74.69 94 GLY A CA 1
ATOM 752 C C . GLY A 1 94 ? 9.757 8.017 1.011 1.00 74.69 94 GLY A C 1
ATOM 753 O O . GLY A 1 94 ? 9.169 7.280 0.225 1.00 74.69 94 GLY A O 1
ATOM 754 N N . LEU A 1 95 ? 10.835 7.603 1.696 1.00 81.69 95 LEU A N 1
ATOM 755 C CA . LEU A 1 95 ? 11.511 6.324 1.420 1.00 81.69 95 LEU A CA 1
ATOM 756 C C . LEU A 1 95 ? 10.539 5.138 1.349 1.00 81.69 95 LEU A C 1
ATOM 758 O O . LEU A 1 95 ? 10.553 4.392 0.372 1.00 81.69 95 LEU A O 1
ATOM 762 N N . TYR A 1 96 ? 9.649 5.002 2.333 1.00 81.69 96 TYR A N 1
ATOM 763 C CA . TYR A 1 96 ? 8.685 3.897 2.378 1.00 81.69 96 TYR A CA 1
ATOM 764 C C . TYR A 1 96 ? 7.653 3.935 1.243 1.00 81.69 96 TYR A C 1
ATOM 766 O O . TYR A 1 96 ? 7.089 2.906 0.891 1.00 81.69 96 TYR A O 1
ATOM 774 N N . THR A 1 97 ? 7.408 5.106 0.651 1.00 82.00 97 THR A N 1
ATOM 775 C CA . THR A 1 97 ? 6.506 5.261 -0.503 1.00 82.00 97 THR A CA 1
ATOM 776 C C . THR A 1 97 ? 7.175 4.984 -1.836 1.00 82.00 97 THR A C 1
ATOM 778 O O . THR A 1 97 ? 6.493 4.572 -2.771 1.00 82.00 97 THR A O 1
ATOM 781 N N . ILE A 1 98 ? 8.488 5.219 -1.905 1.00 83.88 98 ILE A N 1
ATOM 782 C CA . ILE A 1 98 ? 9.323 4.948 -3.076 1.00 83.88 98 ILE A CA 1
ATOM 783 C C . ILE A 1 98 ? 9.576 3.447 -3.190 1.00 83.88 98 ILE A C 1
ATOM 785 O O . ILE A 1 98 ? 9.650 2.914 -4.299 1.00 83.88 98 ILE A O 1
ATOM 789 N N . ASN A 1 99 ? 9.732 2.774 -2.050 1.00 89.19 99 ASN A N 1
ATOM 790 C CA . ASN A 1 99 ? 9.934 1.341 -2.035 1.00 89.19 99 ASN A CA 1
ATOM 791 C C . ASN A 1 99 ? 8.663 0.574 -2.404 1.00 89.19 99 ASN A C 1
ATOM 793 O O . ASN A 1 99 ? 7.543 0.991 -2.094 1.00 89.19 99 ASN A O 1
ATOM 797 N N . GLU A 1 100 ? 8.865 -0.581 -3.037 1.00 92.50 100 GLU A N 1
ATOM 798 C CA . GLU A 1 100 ? 7.807 -1.562 -3.221 1.00 92.50 100 GLU A CA 1
ATOM 799 C C . GLU A 1 100 ? 7.220 -1.937 -1.856 1.00 92.50 100 GLU A C 1
ATOM 801 O O . GLU A 1 100 ? 7.949 -2.202 -0.895 1.00 92.50 100 GLU A O 1
ATOM 806 N N . ARG A 1 101 ? 5.891 -1.944 -1.756 1.00 93.12 101 ARG A N 1
ATOM 807 C CA . ARG A 1 101 ? 5.188 -2.283 -0.517 1.00 93.12 101 ARG A CA 1
ATOM 808 C C . ARG A 1 101 ? 3.835 -2.914 -0.787 1.00 93.12 101 ARG A C 1
ATOM 810 O O . ARG A 1 101 ? 3.194 -2.661 -1.808 1.00 93.12 101 ARG A O 1
ATOM 817 N N . VAL A 1 102 ? 3.359 -3.668 0.190 1.00 92.50 102 VAL A N 1
ATOM 818 C CA . VAL A 1 102 ? 2.023 -4.259 0.193 1.00 92.50 102 VAL A CA 1
ATOM 819 C C . VAL A 1 102 ? 1.305 -3.804 1.450 1.00 92.50 102 VAL A C 1
ATOM 821 O O . VAL A 1 102 ? 1.858 -3.876 2.545 1.00 92.50 102 VAL A O 1
ATOM 824 N N . VAL A 1 103 ? 0.089 -3.298 1.278 1.00 91.12 103 VAL A N 1
ATOM 825 C CA . VAL A 1 103 ? -0.744 -2.766 2.354 1.00 91.12 103 VAL A CA 1
ATOM 826 C C . VAL A 1 103 ? -2.033 -3.568 2.430 1.00 91.12 103 VAL A C 1
ATOM 828 O O . VAL A 1 103 ? -2.743 -3.705 1.432 1.00 91.12 103 VAL A O 1
ATOM 831 N N . TYR A 1 104 ? -2.332 -4.052 3.626 1.00 90.06 104 TYR A N 1
ATOM 832 C CA . TYR A 1 104 ? -3.573 -4.725 3.972 1.00 90.06 104 TYR A CA 1
ATOM 833 C C . TYR A 1 104 ? -4.415 -3.812 4.845 1.00 90.06 104 TYR A C 1
ATOM 835 O O . TYR A 1 104 ? -3.905 -3.223 5.798 1.00 90.06 104 TYR A O 1
ATOM 843 N N . LEU A 1 105 ? -5.694 -3.704 4.508 1.00 86.69 105 LEU A N 1
ATOM 844 C CA . LEU A 1 105 ? -6.679 -2.910 5.230 1.00 86.69 105 LEU A CA 1
ATOM 845 C C . LEU A 1 105 ? -7.811 -3.812 5.668 1.00 86.69 105 LEU A C 1
ATOM 847 O O . LEU A 1 105 ? -8.188 -4.722 4.930 1.00 86.69 105 LEU A O 1
ATOM 851 N N . GLY A 1 106 ? -8.341 -3.548 6.847 1.00 87.00 106 GLY A N 1
ATOM 852 C CA . GLY A 1 106 ? -9.396 -4.347 7.436 1.00 87.00 106 GLY A CA 1
ATOM 853 C C . GLY A 1 106 ? -9.878 -3.755 8.745 1.00 87.00 106 GLY A C 1
ATOM 854 O O . GLY A 1 106 ? -9.544 -2.618 9.085 1.00 87.00 106 GLY A O 1
ATOM 855 N N . GLU A 1 107 ? -10.629 -4.555 9.483 1.00 85.81 107 GLU A N 1
ATOM 856 C CA . GLU A 1 107 ? -11.227 -4.168 10.758 1.00 85.81 107 GLU A CA 1
ATOM 857 C C . GLU A 1 107 ? -10.665 -5.011 11.903 1.00 85.81 107 GLU A C 1
ATOM 859 O O . GLU A 1 107 ? -10.384 -6.200 11.736 1.00 85.81 107 GLU A O 1
ATOM 864 N N . TRP A 1 108 ? -10.503 -4.372 13.055 1.00 89.31 108 TRP A N 1
ATOM 865 C CA . TRP A 1 108 ? -10.185 -4.964 14.354 1.00 89.31 108 TRP A CA 1
ATOM 866 C C . TRP A 1 108 ? -11.153 -4.391 15.400 1.00 89.31 108 TRP A C 1
ATOM 868 O O . TRP A 1 108 ? -11.933 -3.489 15.087 1.00 89.31 108 TRP A O 1
ATOM 878 N N . ASP A 1 109 ? -11.084 -4.857 16.646 1.00 87.12 109 ASP A N 1
ATOM 879 C CA . ASP A 1 109 ? -12.052 -4.509 17.703 1.00 87.12 109 ASP A CA 1
ATOM 880 C C . ASP A 1 109 ? -12.255 -3.001 17.939 1.00 87.12 109 ASP A C 1
ATOM 882 O O . ASP A 1 109 ? -13.313 -2.577 18.407 1.00 87.12 109 ASP A O 1
ATOM 886 N N . HIS A 1 110 ? -11.260 -2.170 17.617 1.00 84.06 110 HIS A N 1
ATOM 887 C CA . HIS A 1 110 ? -11.314 -0.719 17.824 1.00 84.06 110 HIS A CA 1
ATOM 888 C C . HIS A 1 110 ? -11.378 0.096 16.523 1.00 84.06 110 HIS A C 1
ATOM 890 O O . HIS A 1 110 ? -11.097 1.296 16.534 1.00 84.06 110 HIS A O 1
ATOM 896 N N . GLY A 1 111 ? -11.750 -0.526 15.402 1.00 81.19 111 GLY A N 1
ATOM 897 C CA . GLY A 1 111 ? -12.034 0.160 14.142 1.00 81.19 111 GLY A CA 1
ATOM 898 C C . GLY A 1 111 ? -11.167 -0.329 12.991 1.00 81.19 111 GLY A C 1
ATOM 899 O O . GLY A 1 111 ? -10.985 -1.526 12.799 1.00 81.19 111 GLY A O 1
ATOM 900 N N . LEU A 1 112 ? -10.643 0.593 12.186 1.00 82.19 112 LEU A N 1
ATOM 901 C CA . LEU A 1 112 ? -9.855 0.241 11.005 1.00 82.19 112 LEU A CA 1
ATOM 902 C C . LEU A 1 112 ? -8.387 -0.010 11.357 1.00 82.19 1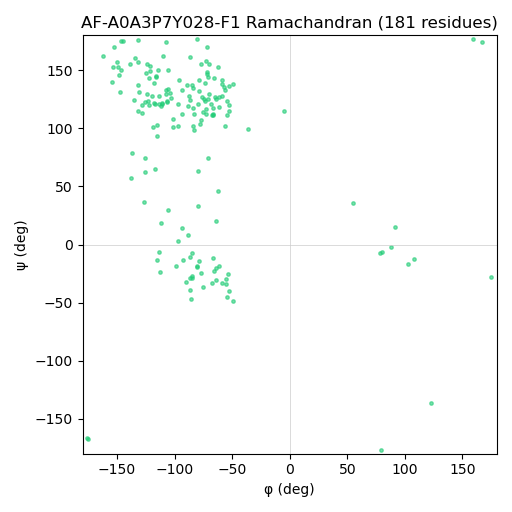12 LEU A C 1
ATOM 904 O O . LEU A 1 112 ? -7.765 0.747 12.105 1.00 82.19 112 LEU A O 1
ATOM 908 N N . MET A 1 113 ? -7.821 -1.061 10.769 1.00 83.31 113 MET A N 1
ATOM 909 C CA . MET A 1 113 ? -6.402 -1.391 10.843 1.00 83.31 113 MET A CA 1
ATOM 910 C C . MET A 1 113 ? -5.773 -1.357 9.451 1.00 83.31 113 MET A C 1
ATOM 912 O O . MET A 1 113 ? -6.337 -1.840 8.469 1.00 83.31 113 MET A O 1
ATOM 916 N N . SER A 1 114 ? -4.563 -0.801 9.387 1.00 86.69 114 SER A N 1
ATOM 917 C CA . SER A 1 114 ? -3.707 -0.825 8.205 1.00 86.69 114 SER A CA 1
ATOM 918 C C . SER A 1 114 ? -2.367 -1.461 8.551 1.00 86.69 114 SER A C 1
ATOM 920 O O . SER A 1 114 ? -1.651 -0.963 9.418 1.00 86.69 114 SER A O 1
ATOM 922 N N . PHE A 1 115 ? -1.993 -2.511 7.823 1.00 91.06 115 PHE A N 1
ATOM 923 C CA . PHE A 1 115 ? -0.710 -3.195 7.964 1.00 91.06 115 PHE A CA 1
ATOM 924 C C . PHE A 1 115 ? 0.090 -3.088 6.665 1.00 91.06 115 PHE A C 1
ATOM 926 O O . PHE A 1 115 ? -0.370 -3.530 5.613 1.00 91.06 115 PHE A O 1
ATOM 933 N N . ALA A 1 116 ? 1.294 -2.518 6.727 1.00 90.75 116 ALA A N 1
ATOM 934 C CA . ALA A 1 116 ? 2.152 -2.321 5.562 1.00 90.75 116 ALA A CA 1
ATOM 935 C C . ALA A 1 116 ? 3.464 -3.106 5.690 1.00 90.75 116 ALA A C 1
ATOM 937 O O . ALA A 1 116 ? 4.257 -2.854 6.595 1.00 90.75 116 ALA A O 1
ATOM 938 N N . ALA A 1 117 ? 3.719 -4.005 4.740 1.00 93.56 117 ALA A N 1
ATOM 939 C CA . ALA A 1 117 ? 5.016 -4.646 4.550 1.00 93.56 117 ALA A CA 1
ATOM 940 C C . ALA A 1 117 ? 5.782 -3.904 3.446 1.00 93.56 117 ALA A C 1
ATOM 942 O O . ALA A 1 117 ? 5.298 -3.801 2.318 1.00 93.56 117 ALA A O 1
ATOM 943 N N . VAL A 1 118 ? 6.961 -3.367 3.770 1.00 92.00 118 VAL A N 1
ATOM 944 C CA . VAL A 1 118 ? 7.782 -2.566 2.848 1.00 92.00 118 VAL A CA 1
ATOM 945 C C . VAL A 1 118 ? 9.042 -3.345 2.493 1.00 92.00 118 VAL A C 1
ATOM 947 O O . VAL A 1 118 ? 9.820 -3.709 3.374 1.00 92.00 118 VAL A O 1
ATOM 950 N N . GLY A 1 119 ? 9.246 -3.592 1.202 1.00 92.62 119 GLY A N 1
ATOM 951 C CA . GLY A 1 119 ? 10.448 -4.235 0.688 1.00 92.62 119 GLY A CA 1
ATOM 952 C C . GLY A 1 119 ? 11.656 -3.312 0.810 1.00 92.62 119 GLY A C 1
ATOM 953 O O . GLY A 1 119 ? 11.532 -2.085 0.848 1.00 92.62 119 GLY A O 1
ATOM 954 N N . ALA A 1 120 ? 12.850 -3.889 0.864 1.00 92.56 120 ALA A N 1
ATOM 955 C CA . ALA A 1 120 ? 14.092 -3.124 0.903 1.00 92.56 120 ALA A CA 1
ATOM 956 C C . ALA A 1 120 ? 15.212 -3.825 0.132 1.00 92.56 120 ALA A C 1
ATOM 958 O O . ALA A 1 120 ? 15.051 -4.938 -0.371 1.00 92.56 120 ALA A O 1
ATOM 959 N N . PHE A 1 121 ? 16.361 -3.158 0.029 1.00 90.75 121 PHE A N 1
ATOM 960 C CA . PHE A 1 121 ? 17.536 -3.689 -0.659 1.00 90.75 121 PHE A CA 1
ATOM 961 C C . PHE A 1 121 ? 17.911 -5.090 -0.145 1.00 90.75 121 PHE A C 1
ATOM 963 O O . PHE A 1 121 ? 18.196 -5.260 1.040 1.00 90.75 121 PHE A O 1
ATOM 970 N N . GLY A 1 122 ? 17.908 -6.085 -1.038 1.00 86.38 122 GLY A N 1
ATOM 971 C CA . GLY A 1 122 ? 18.193 -7.490 -0.712 1.00 86.38 122 GLY A CA 1
ATOM 972 C C . GLY A 1 122 ? 17.027 -8.277 -0.090 1.00 86.38 122 GLY A C 1
ATOM 973 O O . GLY A 1 122 ? 17.141 -9.488 0.059 1.00 86.38 122 GLY A O 1
ATOM 974 N N . VAL A 1 123 ? 15.902 -7.626 0.224 1.00 86.62 123 VAL A N 1
ATOM 975 C CA . VAL A 1 123 ? 14.706 -8.209 0.866 1.00 86.62 123 VAL A CA 1
ATOM 976 C C . VAL A 1 123 ? 13.420 -7.682 0.207 1.00 86.62 123 VAL A C 1
ATOM 978 O O . VAL A 1 123 ? 12.567 -7.064 0.840 1.00 86.62 123 VAL A O 1
ATOM 981 N N . GLY A 1 124 ? 13.303 -7.878 -1.111 1.00 83.75 124 GLY A N 1
ATOM 982 C CA . GLY A 1 124 ? 12.137 -7.448 -1.903 1.00 83.75 124 GLY A CA 1
ATOM 983 C C . GLY A 1 124 ? 11.038 -8.502 -2.078 1.00 83.75 124 GLY A C 1
ATOM 984 O O . GLY A 1 124 ? 9.937 -8.177 -2.516 1.00 83.75 124 GLY A O 1
ATOM 985 N N . ASN A 1 125 ? 11.315 -9.767 -1.750 1.00 90.69 125 ASN A N 1
ATOM 986 C CA . ASN A 1 125 ? 10.320 -10.837 -1.820 1.00 90.69 125 ASN A CA 1
ATOM 987 C C . ASN A 1 125 ? 9.467 -10.821 -0.542 1.00 90.69 125 ASN A C 1
ATOM 989 O O . ASN A 1 125 ? 9.896 -11.301 0.507 1.00 90.69 125 ASN A O 1
ATOM 993 N N . ILE A 1 126 ? 8.285 -10.213 -0.628 1.00 94.19 126 ILE A N 1
ATOM 994 C CA . ILE A 1 126 ? 7.324 -10.114 0.464 1.00 94.19 126 ILE A CA 1
ATOM 995 C C . ILE A 1 126 ? 6.363 -11.288 0.322 1.00 94.19 126 ILE A C 1
ATOM 997 O O . ILE A 1 126 ? 5.557 -11.337 -0.605 1.00 94.19 126 ILE A O 1
ATOM 1001 N N . HIS A 1 127 ? 6.429 -12.209 1.277 1.00 94.44 127 HIS A N 1
ATOM 1002 C CA . HIS A 1 127 ? 5.502 -13.327 1.372 1.00 94.44 127 HIS A CA 1
ATOM 1003 C C . HIS A 1 127 ? 4.509 -13.100 2.512 1.00 94.44 127 HIS A C 1
ATOM 1005 O O . HIS A 1 127 ? 4.905 -12.735 3.620 1.00 94.44 127 HIS A O 1
ATOM 1011 N N . VAL A 1 128 ? 3.222 -13.328 2.246 1.00 94.62 128 VAL A N 1
ATOM 1012 C CA . VAL A 1 128 ? 2.142 -13.189 3.227 1.00 94.62 128 VAL A CA 1
ATOM 1013 C C . VAL A 1 128 ? 1.320 -14.469 3.214 1.00 94.62 128 VAL A C 1
ATOM 1015 O O . VAL A 1 128 ? 0.643 -14.757 2.237 1.00 94.62 128 VAL A O 1
ATOM 1018 N N . ASN A 1 129 ? 1.359 -15.235 4.306 1.00 93.44 129 ASN A N 1
ATOM 1019 C CA . ASN A 1 129 ? 0.776 -16.583 4.345 1.00 93.44 129 ASN A CA 1
ATOM 1020 C C . ASN A 1 129 ? -0.732 -16.616 4.034 1.00 93.44 129 ASN A C 1
ATOM 1022 O O . ASN A 1 129 ? -1.212 -17.586 3.457 1.00 93.44 129 ASN A O 1
ATOM 1026 N N . ILE A 1 130 ? -1.471 -15.572 4.425 1.00 92.88 130 ILE A N 1
ATOM 1027 C CA . ILE A 1 130 ? -2.916 -15.459 4.165 1.00 92.88 130 ILE A CA 1
ATOM 1028 C C . ILE A 1 130 ? -3.242 -15.013 2.730 1.00 92.88 130 ILE A C 1
ATOM 1030 O O . ILE A 1 130 ? -4.385 -15.132 2.305 1.00 92.88 130 ILE A O 1
ATOM 1034 N N . ASP A 1 131 ? -2.253 -14.510 1.985 1.00 92.94 131 ASP A N 1
ATOM 1035 C CA . ASP A 1 131 ? -2.383 -14.092 0.587 1.00 92.94 131 ASP A CA 1
ATOM 1036 C C . ASP A 1 131 ? -1.324 -14.811 -0.267 1.00 92.94 131 ASP A C 1
ATOM 1038 O O . ASP A 1 131 ? -0.326 -14.215 -0.688 1.00 92.94 131 ASP A O 1
ATOM 1042 N N . PRO A 1 132 ? -1.520 -16.112 -0.544 1.00 91.94 132 PRO A N 1
ATOM 1043 C CA . PRO A 1 132 ? -0.578 -16.893 -1.343 1.00 91.94 132 PRO A CA 1
ATOM 1044 C C . PRO A 1 132 ? -0.507 -16.429 -2.807 1.00 91.94 132 PRO A C 1
ATOM 1046 O O . PRO A 1 132 ? 0.379 -16.860 -3.542 1.00 91.94 132 PRO A O 1
ATOM 1049 N N . THR A 1 133 ? -1.436 -15.573 -3.248 1.00 93.94 133 THR A N 1
ATOM 1050 C CA . THR A 1 133 ? -1.475 -15.036 -4.616 1.00 93.94 133 THR A CA 1
ATOM 1051 C C . THR A 1 133 ? -0.614 -13.787 -4.793 1.00 93.94 133 THR A C 1
ATOM 1053 O O . THR A 1 133 ? -0.373 -13.358 -5.925 1.00 93.94 133 THR A O 1
ATOM 1056 N N . LEU A 1 134 ? -0.130 -13.204 -3.692 1.00 93.12 134 LEU A N 1
ATOM 1057 C CA . LEU A 1 134 ? 0.777 -12.071 -3.719 1.00 93.12 134 LEU A CA 1
ATOM 1058 C C . LEU A 1 134 ? 2.117 -12.469 -4.342 1.00 93.12 134 LEU A C 1
ATOM 1060 O O . LEU A 1 134 ? 2.798 -13.387 -3.889 1.00 93.12 134 LEU A O 1
ATOM 1064 N N . ILE A 1 135 ? 2.534 -11.707 -5.350 1.00 90.50 135 ILE A N 1
ATOM 1065 C CA . ILE A 1 135 ? 3.852 -11.841 -5.961 1.00 90.50 135 ILE A CA 1
ATOM 1066 C C . ILE A 1 135 ? 4.471 -10.445 -6.063 1.00 90.50 135 ILE A C 1
ATOM 1068 O O . ILE A 1 135 ? 3.970 -9.603 -6.811 1.00 90.50 135 ILE A O 1
ATOM 1072 N N . THR A 1 136 ? 5.562 -10.214 -5.335 1.00 91.62 136 THR A N 1
ATOM 1073 C CA . THR A 1 136 ? 6.323 -8.952 -5.339 1.00 91.62 136 THR A CA 1
ATOM 1074 C C . THR A 1 136 ? 7.659 -9.103 -6.057 1.00 91.62 136 THR A C 1
ATOM 1076 O O . THR A 1 136 ? 8.038 -10.206 -6.459 1.00 91.62 136 THR A O 1
ATOM 1079 N N . ASN A 1 137 ? 8.378 -7.992 -6.232 1.00 89.31 137 ASN A N 1
ATOM 1080 C CA . ASN A 1 137 ? 9.669 -7.938 -6.914 1.00 89.31 137 ASN A CA 1
ATOM 1081 C C . ASN A 1 137 ? 9.601 -8.531 -8.332 1.00 89.31 137 ASN A C 1
ATOM 1083 O O . ASN A 1 137 ? 10.528 -9.190 -8.811 1.00 89.31 137 ASN A O 1
ATOM 1087 N N . LYS A 1 138 ? 8.464 -8.325 -9.008 1.00 84.38 138 LYS A N 1
ATOM 1088 C CA . LYS A 1 138 ? 8.329 -8.661 -10.422 1.00 84.38 138 LYS A CA 1
ATOM 1089 C C . LYS A 1 138 ? 9.103 -7.648 -11.249 1.00 84.38 138 LYS A C 1
ATOM 1091 O O . LYS A 1 138 ? 9.029 -6.444 -11.017 1.00 84.38 138 LYS A O 1
ATOM 1096 N N . LYS A 1 139 ? 9.791 -8.149 -12.269 1.00 70.06 139 LYS A N 1
ATOM 1097 C CA . LYS A 1 139 ? 10.284 -7.314 -13.359 1.00 70.06 139 LYS A CA 1
ATOM 1098 C C . LYS A 1 139 ? 9.048 -6.794 -14.099 1.00 70.06 139 LYS A C 1
ATOM 1100 O O . LYS A 1 139 ? 8.278 -7.596 -14.620 1.00 70.06 139 LYS A O 1
ATOM 1105 N N . GLU A 1 140 ? 8.792 -5.492 -14.032 1.00 62.62 140 GLU A N 1
ATOM 1106 C CA . GLU A 1 140 ? 7.632 -4.898 -14.696 1.00 62.62 140 GLU A CA 1
ATOM 1107 C C . GLU A 1 140 ? 7.801 -5.004 -16.215 1.00 62.62 140 GLU A C 1
ATOM 1109 O O . GLU A 1 140 ? 8.665 -4.345 -16.783 1.00 62.62 140 GLU A O 1
ATOM 1114 N N . ASP A 1 141 ? 6.967 -5.824 -16.851 1.00 58.38 141 ASP A N 1
ATOM 1115 C CA . ASP A 1 141 ? 6.814 -5.904 -18.312 1.00 58.38 141 ASP A CA 1
ATOM 1116 C C . ASP A 1 141 ? 5.327 -5.726 -18.689 1.00 58.38 141 ASP A C 1
ATOM 1118 O O . ASP A 1 141 ? 4.787 -6.372 -19.578 1.00 58.38 141 ASP A O 1
ATOM 1122 N N . ASN A 1 142 ? 4.628 -4.857 -17.949 1.00 64.12 142 ASN A N 1
ATOM 1123 C CA . ASN A 1 142 ? 3.174 -4.661 -18.050 1.00 64.12 142 ASN A CA 1
ATOM 1124 C C . ASN A 1 142 ? 2.805 -3.345 -18.753 1.00 64.12 142 ASN A C 1
ATOM 1126 O O . ASN A 1 142 ? 1.791 -2.724 -18.428 1.00 64.12 142 ASN A O 1
ATOM 1130 N N . ALA A 1 143 ? 3.649 -2.869 -19.669 1.00 73.25 143 ALA A N 1
ATOM 1131 C CA . ALA A 1 143 ? 3.320 -1.692 -20.457 1.00 73.25 143 ALA A CA 1
ATOM 1132 C C . ALA A 1 143 ? 2.157 -2.027 -21.399 1.00 73.25 143 ALA A C 1
ATOM 1134 O O . ALA A 1 143 ? 2.316 -2.801 -22.338 1.00 73.25 143 ALA A O 1
ATOM 1135 N N . LEU A 1 144 ? 0.993 -1.437 -21.136 1.00 79.75 144 LEU A N 1
ATOM 1136 C CA . LEU A 1 144 ? -0.169 -1.540 -22.008 1.00 79.75 144 LEU A CA 1
ATOM 1137 C C . LEU A 1 144 ? -0.067 -0.503 -23.123 1.00 79.75 144 LEU A C 1
ATOM 1139 O O . LEU A 1 144 ? 0.236 0.671 -22.880 1.00 79.75 144 LEU A O 1
ATOM 114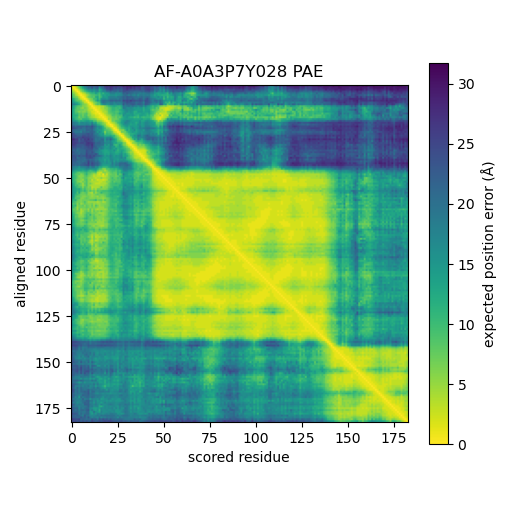3 N N . GLN A 1 145 ? -0.343 -0.928 -24.347 1.00 86.06 145 GLN A N 1
ATOM 1144 C CA . GLN A 1 145 ? -0.485 -0.049 -25.492 1.00 86.06 145 GLN A CA 1
ATOM 1145 C C . GLN A 1 145 ? -1.919 0.466 -25.608 1.00 86.06 145 GLN A C 1
ATOM 1147 O O . GLN A 1 145 ? -2.879 -0.064 -25.043 1.00 86.06 145 GLN A O 1
ATOM 1152 N N . LYS A 1 146 ? -2.078 1.558 -26.360 1.00 85.56 146 LYS A N 1
ATOM 1153 C CA . LYS A 1 146 ? -3.403 2.094 -26.664 1.00 85.56 146 LYS A CA 1
ATOM 1154 C C . LYS A 1 146 ? -4.199 1.044 -27.446 1.00 85.56 146 LYS A C 1
ATOM 1156 O O . LYS A 1 146 ? -3.848 0.746 -28.581 1.00 85.56 146 LYS A O 1
ATOM 1161 N N . GLY A 1 147 ? -5.312 0.599 -26.867 1.00 86.81 147 GLY A N 1
ATOM 1162 C CA . GLY A 1 147 ? -6.207 -0.394 -27.467 1.00 86.81 147 GLY A CA 1
ATOM 1163 C C . GLY A 1 147 ? -6.146 -1.761 -26.790 1.00 86.81 147 GLY A C 1
ATOM 1164 O O . GLY A 1 147 ? -7.044 -2.565 -27.019 1.00 86.81 147 GLY A O 1
ATOM 1165 N N . ASP A 1 148 ? -5.157 -1.998 -25.926 1.00 89.25 148 ASP A N 1
ATOM 1166 C CA . ASP A 1 148 ? -5.043 -3.261 -25.200 1.00 89.25 148 ASP A CA 1
ATOM 1167 C C . ASP A 1 148 ? -6.211 -3.456 -24.223 1.00 89.25 148 ASP A C 1
ATOM 1169 O O . ASP A 1 148 ? -6.696 -2.514 -23.583 1.00 89.25 148 ASP A O 1
ATOM 1173 N N . GLU A 1 149 ? -6.657 -4.706 -24.089 1.00 88.00 149 GLU A N 1
ATOM 1174 C CA . GLU A 1 149 ? -7.694 -5.072 -23.131 1.00 88.00 149 GLU A CA 1
ATOM 1175 C C . GLU A 1 149 ? -7.132 -5.042 -21.702 1.00 88.00 149 GLU A C 1
ATOM 1177 O O . GLU A 1 149 ? -6.245 -5.816 -21.348 1.00 88.00 149 GLU A O 1
ATOM 1182 N N . LEU A 1 150 ? -7.677 -4.155 -20.862 1.00 87.69 150 LEU A N 1
ATOM 1183 C CA . LEU A 1 150 ? -7.355 -4.102 -19.429 1.00 87.69 150 LEU A CA 1
ATOM 1184 C C . LEU A 1 150 ? -8.192 -5.070 -18.582 1.00 87.69 150 LEU A C 1
ATOM 1186 O O . LEU A 1 150 ? -7.769 -5.463 -17.496 1.00 87.69 150 LEU A O 1
ATOM 1190 N N . GLY A 1 151 ? -9.399 -5.410 -19.037 1.00 88.12 151 GLY A N 1
ATOM 1191 C CA . GLY A 1 151 ? -10.327 -6.281 -18.322 1.00 88.12 151 GLY A CA 1
ATOM 1192 C C . GLY A 1 151 ? -11.775 -6.117 -18.782 1.00 88.12 151 GLY A C 1
ATOM 1193 O O . GLY A 1 151 ? -12.090 -5.266 -19.614 1.00 88.12 151 GLY A O 1
ATOM 1194 N N . CYS A 1 152 ? -12.674 -6.924 -18.213 1.00 92.06 152 CYS A N 1
ATOM 1195 C CA . CYS A 1 152 ? -14.091 -6.948 -18.572 1.00 92.06 152 CYS A CA 1
ATOM 1196 C C . CYS A 1 152 ? -15.016 -7.066 -17.347 1.00 92.06 152 CYS A C 1
ATOM 1198 O O . CYS A 1 152 ? -14.638 -7.597 -16.301 1.00 92.06 152 CYS A O 1
ATOM 1200 N N . PHE A 1 153 ? -16.259 -6.596 -17.494 1.00 89.00 153 PHE A N 1
ATOM 1201 C CA . PHE A 1 153 ? -17.343 -6.813 -16.531 1.00 89.00 153 PHE A CA 1
ATOM 1202 C C . PHE A 1 153 ? -18.343 -7.835 -17.072 1.00 89.00 153 PHE A C 1
ATOM 1204 O O . PHE A 1 153 ? -18.571 -7.907 -18.277 1.00 89.00 153 PHE A O 1
ATOM 1211 N N . ARG A 1 154 ? -18.991 -8.593 -16.179 1.00 78.56 154 ARG A N 1
ATOM 1212 C CA . ARG A 1 154 ? -20.007 -9.592 -16.564 1.00 78.56 154 ARG A CA 1
ATOM 1213 C C . ARG A 1 154 ? -21.424 -9.017 -16.694 1.00 78.56 154 ARG A C 1
ATOM 1215 O O . ARG A 1 154 ? -22.215 -9.549 -17.463 1.00 78.56 154 ARG A O 1
ATOM 1222 N N . LEU A 1 155 ? -21.755 -7.954 -15.955 1.00 77.31 155 LEU A N 1
ATOM 1223 C CA . LEU A 1 155 ? -23.062 -7.280 -15.972 1.00 77.31 155 LEU A CA 1
ATOM 1224 C C . LEU A 1 155 ? -22.886 -5.808 -15.559 1.00 77.31 155 LEU A C 1
ATOM 1226 O O . LEU A 1 155 ? -21.935 -5.518 -14.841 1.00 77.31 155 LEU A O 1
ATOM 1230 N N . GLY A 1 156 ? -23.775 -4.914 -16.026 1.00 76.25 156 GLY A N 1
ATOM 1231 C CA . GLY A 1 156 ? -23.842 -3.460 -15.764 1.00 76.25 156 GLY A CA 1
ATOM 1232 C C . GLY A 1 156 ? -22.838 -2.895 -14.752 1.00 76.25 156 GLY A C 1
ATOM 1233 O O . GLY A 1 156 ? -22.872 -3.242 -13.577 1.00 76.25 156 GLY A O 1
ATOM 1234 N N . SER A 1 157 ? -21.929 -2.035 -15.211 1.00 89.69 157 SE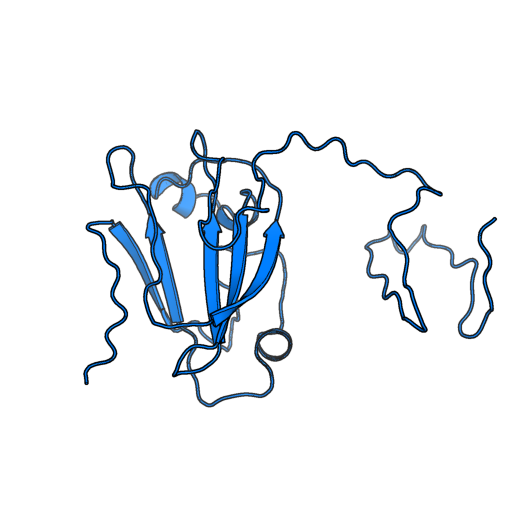R A N 1
ATOM 1235 C CA . SER A 1 157 ? -20.767 -1.594 -14.431 1.00 89.69 157 SER A CA 1
ATOM 1236 C C . SER A 1 157 ? -20.295 -0.197 -14.841 1.00 89.69 157 SER A C 1
ATOM 1238 O O . SER A 1 157 ? -20.728 0.335 -15.865 1.00 89.69 157 SER A O 1
ATOM 1240 N N . THR A 1 158 ? -19.381 0.376 -14.053 1.00 84.94 158 THR A N 1
ATOM 1241 C CA . THR A 1 158 ? -18.840 1.730 -14.246 1.00 84.94 158 THR A CA 1
ATOM 1242 C C . THR A 1 158 ? -17.317 1.710 -14.162 1.00 84.94 158 THR A C 1
ATOM 1244 O O . THR A 1 158 ? -16.751 1.095 -13.263 1.00 84.94 158 THR A O 1
ATOM 1247 N N . VAL A 1 159 ? -16.652 2.429 -15.069 1.00 82.50 159 VAL A N 1
ATOM 1248 C CA . VAL A 1 159 ? -15.215 2.729 -14.986 1.00 82.50 159 VAL A CA 1
ATOM 1249 C C . VAL A 1 159 ? -15.052 4.199 -14.618 1.00 82.50 159 VAL A C 1
ATOM 1251 O O . VAL A 1 159 ? -15.636 5.064 -15.269 1.00 82.50 159 VAL A O 1
ATOM 1254 N N . VAL A 1 160 ? -14.242 4.484 -13.600 1.00 82.25 160 VAL A N 1
ATOM 1255 C CA . VAL A 1 160 ? -13.818 5.846 -13.249 1.00 82.25 160 VAL A CA 1
ATOM 1256 C C . VAL A 1 160 ? -12.361 6.008 -13.665 1.00 82.25 160 VAL A C 1
ATOM 1258 O O . VAL A 1 160 ? -11.507 5.232 -13.243 1.00 82.25 160 VAL A O 1
ATOM 1261 N N . LEU A 1 161 ? -12.080 7.004 -14.506 1.00 80.56 161 LEU A N 1
ATOM 1262 C CA . LEU A 1 161 ? -10.732 7.322 -14.971 1.00 80.56 161 LEU A CA 1
ATOM 1263 C C . LEU A 1 161 ? -10.241 8.594 -14.281 1.00 80.56 161 LEU A C 1
ATOM 1265 O O . LEU A 1 161 ? -10.866 9.646 -14.399 1.00 80.56 161 LEU A O 1
ATOM 1269 N N . VAL A 1 162 ? -9.101 8.495 -13.604 1.00 78.25 162 VAL A N 1
ATOM 1270 C CA . VAL A 1 162 ? -8.375 9.632 -13.029 1.00 78.25 162 VAL A CA 1
ATOM 1271 C C . VAL A 1 162 ? -6.952 9.565 -13.564 1.00 78.25 162 VAL A C 1
ATOM 1273 O O . VAL A 1 162 ? -6.290 8.540 -13.428 1.00 78.25 162 VAL A O 1
ATOM 1276 N N . PHE A 1 163 ? -6.500 10.629 -14.220 1.00 84.75 163 PHE A N 1
ATOM 1277 C CA . PHE A 1 163 ? -5.183 10.683 -14.847 1.00 84.75 163 PHE A CA 1
ATOM 1278 C C . PHE A 1 163 ? -4.643 12.112 -14.835 1.00 84.75 163 PHE A C 1
ATOM 1280 O O . PHE A 1 163 ? -5.404 13.080 -14.848 1.00 84.75 163 PHE A O 1
ATOM 1287 N N . GLU A 1 164 ? -3.320 12.241 -14.831 1.00 79.69 164 GLU A N 1
ATOM 1288 C CA . GLU A 1 164 ? -2.639 13.523 -14.989 1.00 79.69 164 GLU A CA 1
ATOM 1289 C C . GLU A 1 164 ? -2.398 13.800 -16.478 1.00 79.69 164 GLU A C 1
ATOM 1291 O O . GLU A 1 164 ? -1.995 12.914 -17.233 1.00 79.69 164 GLU A O 1
ATOM 1296 N N . ALA A 1 165 ? -2.634 15.035 -16.923 1.00 88.75 165 ALA A N 1
ATOM 1297 C CA . ALA A 1 165 ? -2.320 15.467 -18.281 1.00 88.75 165 ALA A CA 1
ATOM 1298 C C . ALA A 1 165 ? -1.940 16.957 -18.301 1.00 88.75 165 ALA A C 1
ATOM 1300 O O . ALA A 1 165 ? -2.520 17.741 -17.546 1.00 88.75 165 ALA A O 1
ATOM 1301 N N . PRO A 1 166 ? -1.012 17.391 -19.176 1.00 90.25 166 PRO A N 1
ATOM 1302 C CA . PRO A 1 166 ? -0.716 18.809 -19.345 1.00 90.25 166 PRO A CA 1
ATOM 1303 C C . PRO A 1 166 ? -1.956 19.570 -19.830 1.00 90.25 166 PRO A C 1
ATOM 1305 O O . PRO A 1 166 ? -2.532 19.229 -20.868 1.00 90.25 166 PRO A O 1
ATOM 1308 N N . THR A 1 167 ? -2.331 20.636 -19.120 1.00 85.69 167 THR A N 1
ATOM 1309 C CA . THR A 1 167 ? -3.564 21.404 -19.375 1.00 85.69 167 THR A CA 1
ATOM 1310 C C . THR A 1 167 ? -3.661 21.922 -20.811 1.00 85.69 167 THR A C 1
ATOM 1312 O O . THR A 1 167 ? -4.741 21.971 -21.384 1.00 85.69 167 THR A O 1
ATOM 1315 N N . ASN A 1 168 ? -2.527 22.273 -21.422 1.00 90.69 168 ASN A N 1
ATOM 1316 C CA . ASN A 1 168 ? -2.456 22.820 -22.778 1.00 90.69 168 ASN A CA 1
ATOM 1317 C C . ASN A 1 168 ? -2.431 21.764 -23.898 1.00 90.69 168 ASN A C 1
ATOM 1319 O O . ASN A 1 168 ? -2.473 22.135 -25.069 1.00 90.69 168 ASN A O 1
ATOM 1323 N N . LYS A 1 169 ? -2.332 20.470 -23.572 1.00 87.12 169 LYS A N 1
ATOM 1324 C CA . LYS A 1 169 ? -2.251 19.377 -24.559 1.00 87.12 169 LYS A CA 1
ATOM 1325 C C . LYS A 1 169 ? -3.449 18.431 -24.520 1.00 87.12 169 LYS A C 1
ATOM 1327 O O . LYS A 1 169 ? -3.618 17.639 -25.444 1.00 87.12 169 LYS A O 1
ATOM 1332 N N . LEU A 1 170 ? -4.279 18.499 -23.479 1.00 90.56 170 LEU A N 1
ATOM 1333 C CA . LEU A 1 170 ? -5.461 17.653 -23.365 1.00 90.56 170 LEU A CA 1
ATOM 1334 C C . LEU A 1 170 ? -6.610 18.206 -24.216 1.00 90.56 170 LEU A C 1
ATOM 1336 O O . LEU A 1 170 ? -7.090 19.315 -23.993 1.00 90.56 170 LEU A O 1
ATOM 1340 N N . LYS A 1 171 ? -7.095 17.397 -25.160 1.00 90.06 171 LYS A N 1
ATOM 1341 C CA . LYS A 1 171 ? -8.312 17.678 -25.924 1.00 90.06 171 LYS A CA 1
ATOM 1342 C C . LYS A 1 171 ? -9.301 16.536 -25.743 1.00 90.06 171 LYS A C 1
ATOM 1344 O O . LYS A 1 171 ? -9.019 15.401 -26.115 1.00 90.06 171 LYS A O 1
ATOM 1349 N N . TRP A 1 172 ? -10.472 16.850 -25.203 1.00 90.19 172 TRP A N 1
ATOM 1350 C CA . TRP A 1 172 ? -11.560 15.886 -25.092 1.00 90.19 172 TRP A CA 1
ATOM 1351 C C . TRP A 1 172 ? -12.192 15.643 -26.462 1.00 90.19 172 TRP A C 1
ATOM 1353 O O . TRP A 1 172 ? -12.662 16.573 -27.116 1.00 90.19 172 TRP A O 1
ATOM 1363 N N . CYS A 1 173 ? -12.222 14.380 -26.883 1.00 88.81 173 CYS A N 1
ATOM 1364 C CA . CYS A 1 173 ? -12.923 13.944 -28.096 1.00 88.81 173 CYS A CA 1
ATOM 1365 C C . CYS A 1 173 ? -14.323 13.375 -27.800 1.00 88.81 173 CYS A C 1
ATOM 1367 O O . CYS A 1 173 ? -15.001 12.903 -28.709 1.00 88.81 173 CYS A O 1
ATOM 1369 N N . VAL A 1 174 ? -14.751 13.406 -26.535 1.00 91.75 174 VAL A N 1
ATOM 1370 C CA . VAL A 1 174 ? -16.038 12.887 -26.054 1.00 91.75 174 VAL A CA 1
ATOM 1371 C C . VAL A 1 174 ? -16.733 13.922 -25.170 1.00 91.75 174 VAL A C 1
ATOM 1373 O O . VAL A 1 174 ? -16.075 14.797 -24.605 1.00 91.75 174 VAL A O 1
ATOM 1376 N N . LYS A 1 175 ? -18.060 13.830 -25.045 1.00 93.00 175 LYS A N 1
ATOM 1377 C CA . LYS A 1 175 ? -18.890 14.710 -24.205 1.00 93.00 175 LYS A CA 1
ATOM 1378 C C . LYS A 1 175 ? -19.723 13.905 -23.195 1.00 93.00 175 LYS A C 1
ATOM 1380 O O . LYS A 1 175 ? -20.033 12.744 -23.469 1.00 93.00 175 LYS A O 1
ATOM 1385 N N . PRO A 1 176 ? -20.136 14.497 -22.058 1.00 92.88 176 PRO A N 1
ATOM 1386 C CA . PRO A 1 176 ? -21.059 13.845 -21.130 1.00 92.88 176 PRO A CA 1
ATOM 1387 C C . PRO A 1 176 ? -22.334 13.350 -21.832 1.00 92.88 176 PRO A C 1
ATOM 1389 O O . PRO A 1 176 ? -22.894 14.051 -22.673 1.00 92.88 176 PRO A O 1
ATOM 1392 N N . GLY A 1 177 ? -22.769 12.128 -21.511 1.00 92.19 177 GLY A N 1
ATOM 1393 C CA . GLY A 1 177 ? -23.938 11.479 -22.126 1.00 92.19 177 GLY A CA 1
ATOM 1394 C C . GLY A 1 177 ? -23.704 10.876 -23.520 1.00 92.19 177 GLY A C 1
ATOM 1395 O O . GLY A 1 177 ? -24.579 10.178 -24.035 1.00 92.19 177 GLY A O 1
ATOM 1396 N N . GLN A 1 178 ? -22.537 11.090 -24.137 1.00 93.00 178 GLN A N 1
ATOM 1397 C CA . GLN A 1 178 ? -22.204 10.496 -25.432 1.00 93.00 178 GLN A CA 1
ATOM 1398 C C . GLN A 1 178 ? -21.988 8.982 -25.300 1.00 93.00 178 GLN A C 1
ATOM 1400 O O . GLN A 1 178 ? -21.191 8.526 -24.483 1.00 93.00 178 GLN A O 1
ATOM 1405 N N . ARG A 1 179 ? -22.649 8.192 -26.157 1.00 90.94 179 ARG A N 1
ATOM 1406 C CA . ARG A 1 179 ? -22.328 6.767 -26.319 1.00 90.94 179 ARG A CA 1
ATOM 1407 C C . ARG A 1 179 ? -21.050 6.628 -27.139 1.00 90.94 179 ARG A C 1
ATOM 1409 O O . ARG A 1 179 ? -20.960 7.168 -28.240 1.00 90.94 179 ARG A O 1
ATOM 1416 N N . VAL A 1 180 ? -20.083 5.890 -26.609 1.00 87.62 180 VAL A N 1
ATOM 1417 C CA . VAL A 1 180 ? -18.782 5.643 -27.242 1.00 87.62 180 VAL A CA 1
ATOM 1418 C C . VAL A 1 180 ? -18.663 4.144 -27.527 1.00 87.62 180 VAL A C 1
ATOM 1420 O O . VAL A 1 180 ? -19.188 3.334 -26.765 1.00 87.62 180 VAL A O 1
ATOM 1423 N N . LYS A 1 181 ? -18.021 3.772 -28.637 1.00 83.38 181 LYS A N 1
ATOM 1424 C CA . LYS A 1 181 ? -17.710 2.381 -28.996 1.00 83.38 181 LYS A CA 1
ATOM 1425 C C . LYS A 1 181 ? -16.200 2.235 -29.150 1.00 83.38 181 LYS A C 1
ATOM 1427 O O . LYS A 1 181 ? -15.531 3.223 -29.453 1.00 83.38 181 LYS A O 1
ATOM 1432 N N . LEU A 1 182 ? -15.692 1.022 -28.941 1.00 76.44 182 LEU A N 1
ATOM 1433 C CA . LEU A 1 182 ? -14.320 0.694 -29.320 1.00 76.44 182 LEU A CA 1
ATOM 1434 C C . LEU A 1 182 ? -14.163 0.928 -30.835 1.00 76.44 182 LEU A C 1
ATOM 1436 O O . LEU A 1 182 ? -15.090 0.614 -31.588 1.00 76.44 182 LEU A O 1
ATOM 1440 N N . VAL A 1 183 ? -13.040 1.523 -31.243 1.00 62.62 183 VAL A N 1
ATOM 1441 C CA . VAL A 1 183 ? -12.664 1.749 -32.650 1.00 62.62 183 VAL A CA 1
ATOM 1442 C C . VAL A 1 183 ? -11.544 0.793 -33.000 1.00 62.62 183 VAL A C 1
ATOM 1444 O O . VAL A 1 183 ? -10.621 0.699 -32.160 1.00 62.62 183 VAL A O 1
#